Protein AF-A0A7S2NBY2-F1 (afdb_monomer_lite)

Secondary structure (DSSP, 8-state):
-PPPPHHHHHHHHHHHHHTT-TT--EEEEEE-TT--S--S--TT----S---------HHHHHHHHHHHHHHHHHTT-EEEEEE-SSS-GGGTEEESSTT---PPPHHHHH--SS-EEEE-GGGHHHHHHHHHHHHHT-SEEEEEE---TTS---GGGGSSGGGG---HHHHHHHHEEE-HHHHHHH--

Radius of gyration: 17.3 Å; chains: 1; bounding box: 53×43×44 Å

Sequence (189 aa):
MPSCPTWLREYAAFHRDHRHDPNALMIVYTCTNRMQPGGFGIPGALRAKGRHSSICFGLGDRFQHIGFMLRFAAQHGRVLLIDWQAPEPLEQYLEPSTDEFDWRPQKMERLSNRTAVQRWMAHNWQLGFRRYSHEWASQRWLRITGNVLASAKLNSSALGDSDSFAAPFSCLWRALFKPSRALVGQLAA

Organism: NCBI:txid156173

Foldseek 3Di:
DDDWDVLLVVLLQLLQVCVPPPQAAAEEEADDPPQAPDDDDDPDDPDDPDRPRLDPDDPVQVLVVLLVVSLVCSVLSHHAAYHHPPPHGPLLWWAFLDPSRHNHDDPVLVVPPPDDADEDDQPQPLVCCVVCVVVSSPDSYHYYTHGNDCVPPVPLVSVPPRVSSDTDSVSSDSNGTDTHPNNVVVVVD

Structure (mmCIF, N/CA/C/O backbone):
data_AF-A0A7S2NBY2-F1
#
_entry.id   AF-A0A7S2NBY2-F1
#
loop_
_atom_site.group_PDB
_atom_site.id
_atom_site.type_symbol
_atom_site.label_atom_id
_atom_site.label_alt_id
_atom_site.label_comp_id
_atom_site.label_asym_id
_atom_site.label_entity_id
_atom_site.label_seq_id
_atom_site.pdbx_PDB_ins_code
_atom_site.Cartn_x
_atom_site.Cartn_y
_atom_site.Cartn_z
_atom_site.occupancy
_atom_site.B_iso_or_equiv
_atom_site.auth_seq_id
_atom_site.auth_comp_id
_atom_site.auth_asym_id
_atom_site.auth_atom_id
_atom_site.pdbx_PDB_model_num
ATOM 1 N N . MET A 1 1 ? -24.704 1.762 -8.230 1.00 46.12 1 MET A N 1
ATOM 2 C CA . MET A 1 1 ? -23.305 2.210 -8.022 1.00 46.12 1 MET A CA 1
ATOM 3 C C . MET A 1 1 ? -22.442 1.523 -9.067 1.00 46.12 1 MET A C 1
ATOM 5 O O . MET A 1 1 ? -22.704 0.350 -9.305 1.00 46.12 1 MET A O 1
ATOM 9 N N . PRO A 1 2 ? -21.479 2.206 -9.709 1.00 62.94 2 PRO A N 1
ATOM 10 C CA . PRO A 1 2 ? -20.591 1.551 -10.665 1.00 62.94 2 PRO A CA 1
ATOM 11 C C . PRO A 1 2 ? -19.829 0.412 -9.976 1.00 62.94 2 PRO A C 1
ATOM 13 O O . PRO A 1 2 ? -19.371 0.563 -8.841 1.00 62.94 2 PRO A O 1
ATOM 16 N N . SER A 1 3 ? -19.743 -0.736 -10.645 1.00 83.19 3 SER A N 1
ATOM 17 C CA . SER A 1 3 ? -18.945 -1.875 -10.198 1.00 83.19 3 SER A CA 1
ATOM 18 C C . SER A 1 3 ? -17.464 -1.502 -10.183 1.00 83.19 3 SER A C 1
ATOM 20 O O . SER A 1 3 ? -16.994 -0.793 -11.073 1.00 83.19 3 SER A O 1
ATOM 22 N N . CYS A 1 4 ? -16.719 -1.977 -9.185 1.00 88.31 4 CYS A N 1
ATOM 23 C CA . CYS A 1 4 ? -15.276 -1.766 -9.161 1.00 88.31 4 CYS A CA 1
ATOM 24 C C . CYS A 1 4 ? -14.597 -2.485 -10.337 1.00 88.31 4 CYS A C 1
ATOM 26 O O . CYS A 1 4 ? -15.055 -3.563 -10.724 1.00 88.31 4 CYS A O 1
ATOM 28 N N . PRO A 1 5 ? -13.535 -1.895 -10.914 1.00 91.31 5 PRO A N 1
ATOM 29 C CA . PRO A 1 5 ? -12.851 -2.467 -12.068 1.00 91.31 5 PRO A CA 1
ATOM 30 C C . PRO A 1 5 ? -12.211 -3.819 -11.731 1.00 91.31 5 PRO A C 1
ATOM 32 O O . PRO A 1 5 ? -11.804 -4.056 -10.591 1.00 91.31 5 PRO A O 1
ATOM 35 N N . THR A 1 6 ? -12.111 -4.700 -12.728 1.00 92.12 6 THR A N 1
ATOM 36 C CA . THR A 1 6 ? -11.617 -6.078 -12.553 1.00 92.12 6 THR A CA 1
ATOM 37 C C . THR A 1 6 ? -10.165 -6.125 -12.095 1.00 92.12 6 THR A C 1
ATOM 39 O O . THR A 1 6 ? -9.847 -6.936 -11.225 1.00 92.12 6 THR A O 1
ATOM 42 N N . TRP A 1 7 ? -9.331 -5.183 -12.554 1.00 93.25 7 TRP A N 1
ATOM 43 C CA .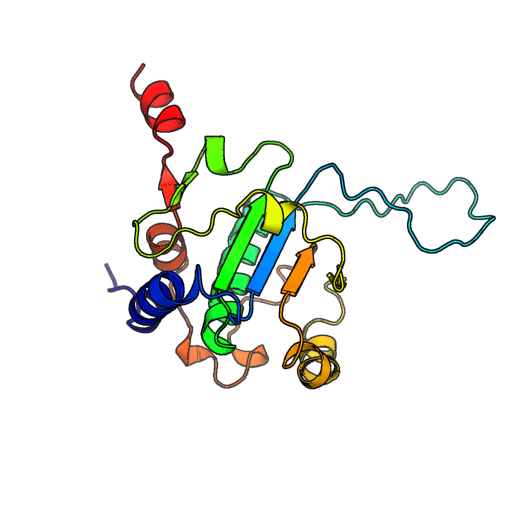 TRP A 1 7 ? -7.919 -5.100 -12.171 1.00 93.25 7 TRP A CA 1
ATOM 44 C C . TRP A 1 7 ? -7.720 -5.030 -10.652 1.00 93.25 7 TRP A C 1
ATOM 46 O O . TRP A 1 7 ? -6.727 -5.536 -10.144 1.00 93.25 7 TRP A O 1
ATOM 56 N N . LEU A 1 8 ? -8.657 -4.438 -9.895 1.00 92.62 8 LEU A N 1
ATOM 57 C CA . LEU A 1 8 ? -8.546 -4.382 -8.432 1.00 92.62 8 LEU A CA 1
ATOM 58 C C . LEU A 1 8 ? -8.672 -5.763 -7.797 1.00 92.62 8 LEU A C 1
ATOM 60 O O . LEU A 1 8 ? -7.979 -6.059 -6.828 1.00 92.62 8 LEU A O 1
ATOM 64 N N . ARG A 1 9 ? -9.555 -6.601 -8.345 1.00 92.62 9 ARG A N 1
ATOM 65 C CA . ARG A 1 9 ? -9.737 -7.983 -7.896 1.00 92.62 9 ARG A CA 1
ATOM 66 C C . ARG A 1 9 ? -8.547 -8.842 -8.306 1.00 92.62 9 ARG A C 1
ATOM 68 O O . ARG A 1 9 ? -8.047 -9.611 -7.498 1.00 92.62 9 ARG A O 1
ATOM 75 N N . GLU A 1 10 ? -8.080 -8.672 -9.539 1.00 94.62 10 GLU A N 1
ATOM 76 C CA . GLU A 1 10 ? -6.881 -9.345 -10.049 1.00 94.62 10 GLU A CA 1
ATOM 77 C C . GLU A 1 10 ? -5.651 -8.980 -9.213 1.00 94.62 10 GLU A C 1
ATOM 79 O O . GLU A 1 10 ? -4.885 -9.855 -8.821 1.00 94.62 10 GLU A O 1
ATOM 84 N N . TYR A 1 11 ? -5.505 -7.703 -8.856 1.00 95.75 11 TYR A N 1
ATOM 85 C CA . TYR A 1 11 ? -4.416 -7.251 -8.006 1.00 95.75 11 TYR A CA 1
ATOM 86 C C . TYR A 1 11 ? -4.542 -7.752 -6.564 1.00 95.75 11 TYR A C 1
ATOM 88 O O . TYR A 1 11 ? -3.528 -8.084 -5.963 1.00 95.75 11 TYR A O 1
ATOM 96 N N . ALA A 1 12 ? -5.750 -7.842 -5.998 1.00 95.69 12 ALA A N 1
ATOM 97 C CA . ALA A 1 12 ? -5.941 -8.455 -4.682 1.00 95.69 12 ALA A CA 1
ATOM 98 C C . ALA A 1 12 ? -5.509 -9.933 -4.688 1.00 95.69 12 ALA A C 1
ATOM 100 O O . ALA A 1 12 ? -4.761 -10.355 -3.812 1.00 95.69 12 ALA A O 1
ATOM 101 N N . ALA A 1 13 ? -5.881 -10.699 -5.719 1.00 95.88 13 ALA A N 1
ATOM 102 C CA . ALA A 1 13 ? -5.410 -12.075 -5.883 1.00 95.88 13 ALA A CA 1
ATOM 103 C C . ALA A 1 13 ? -3.879 -12.143 -6.040 1.00 95.88 13 ALA A C 1
ATOM 105 O O . ALA A 1 13 ? -3.221 -12.894 -5.325 1.00 95.88 13 ALA A O 1
ATOM 106 N N . PHE A 1 14 ? -3.303 -11.299 -6.904 1.00 96.88 14 PHE A N 1
ATOM 107 C CA . PHE A 1 14 ? -1.852 -11.175 -7.058 1.00 96.88 14 PHE A CA 1
ATOM 108 C C . PHE A 1 14 ? -1.163 -10.867 -5.722 1.00 96.88 14 PHE A C 1
ATOM 110 O O . PHE A 1 14 ? -0.154 -11.490 -5.392 1.00 96.88 14 PHE A O 1
ATOM 117 N N . HIS A 1 15 ? -1.709 -9.923 -4.951 1.00 97.25 15 HIS A N 1
ATOM 118 C CA . HIS A 1 15 ? -1.173 -9.512 -3.659 1.00 97.25 15 HIS A CA 1
ATOM 119 C C . HIS A 1 15 ? -1.157 -10.688 -2.688 1.00 97.25 15 HIS A C 1
ATOM 121 O O . HIS A 1 15 ? -0.080 -11.023 -2.205 1.00 97.25 15 HIS A O 1
ATOM 127 N N . ARG A 1 16 ? -2.289 -11.374 -2.492 1.00 96.44 16 ARG A N 1
ATOM 128 C CA . ARG A 1 16 ? -2.389 -12.593 -1.674 1.00 96.44 16 ARG A CA 1
ATOM 129 C C . ARG A 1 16 ? -1.319 -13.621 -2.039 1.00 96.44 16 ARG A C 1
ATOM 131 O O . ARG A 1 16 ? -0.628 -14.126 -1.155 1.00 96.44 16 ARG A O 1
ATOM 138 N N . ASP A 1 17 ? -1.176 -13.905 -3.330 1.00 97.19 17 ASP A N 1
ATOM 139 C CA . ASP A 1 17 ? -0.326 -14.991 -3.817 1.00 97.19 17 ASP A CA 1
ATOM 140 C C . ASP A 1 17 ? 1.177 -14.659 -3.684 1.00 97.19 17 ASP A C 1
ATOM 142 O O . ASP A 1 17 ? 1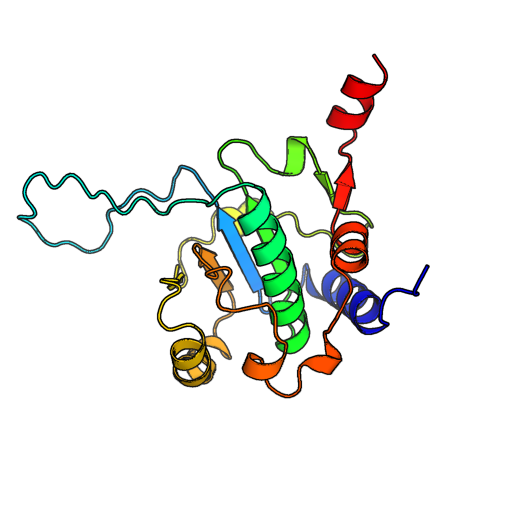.993 -15.556 -3.484 1.00 97.19 17 ASP A O 1
ATOM 146 N N . HIS A 1 18 ? 1.552 -13.372 -3.715 1.00 96.81 18 HIS A N 1
ATOM 147 C CA . HIS A 1 18 ? 2.954 -12.921 -3.673 1.00 96.81 18 HIS A CA 1
ATOM 148 C C . HIS A 1 18 ? 3.367 -12.272 -2.345 1.00 96.81 18 HIS A C 1
ATOM 150 O O . HIS A 1 18 ? 4.554 -12.049 -2.105 1.00 96.81 18 HIS A O 1
ATOM 156 N N . ARG A 1 19 ? 2.422 -11.975 -1.445 1.00 94.31 19 ARG A N 1
ATOM 157 C CA . ARG A 1 19 ? 2.664 -11.266 -0.176 1.00 94.31 19 ARG A CA 1
ATOM 158 C C . ARG A 1 19 ? 3.747 -11.916 0.681 1.00 94.31 19 ARG A C 1
ATOM 160 O O . ARG A 1 19 ? 4.462 -11.213 1.400 1.00 94.31 19 ARG A O 1
ATOM 167 N N . HIS A 1 20 ? 3.846 -13.238 0.627 1.00 92.69 20 HIS A N 1
ATOM 168 C CA . HIS A 1 20 ? 4.793 -14.033 1.406 1.00 92.69 20 HIS A CA 1
ATOM 169 C C . HIS A 1 20 ? 5.911 -14.647 0.557 1.00 92.69 20 HIS A C 1
ATOM 171 O O . HIS A 1 20 ? 6.747 -15.372 1.096 1.00 92.69 20 HIS A O 1
ATOM 177 N N . ASP A 1 21 ? 5.961 -14.343 -0.741 1.00 93.31 21 ASP A N 1
ATOM 178 C CA . ASP A 1 21 ? 7.020 -14.827 -1.618 1.00 93.31 21 ASP A CA 1
ATOM 179 C C . ASP A 1 21 ? 8.349 -14.112 -1.282 1.00 93.31 21 ASP A C 1
ATOM 181 O O . ASP A 1 21 ? 8.439 -12.877 -1.341 1.00 93.31 21 ASP A O 1
ATOM 185 N N . PRO A 1 22 ? 9.419 -14.852 -0.929 1.00 89.62 22 PRO A N 1
ATOM 186 C CA . PRO A 1 22 ? 10.731 -14.272 -0.661 1.00 89.62 22 PRO A CA 1
ATOM 187 C C . PRO A 1 22 ? 11.377 -13.602 -1.882 1.00 89.62 22 PRO A C 1
ATOM 189 O O . PRO A 1 22 ? 12.372 -12.904 -1.702 1.00 89.62 22 PRO A O 1
ATOM 192 N N . ASN A 1 23 ? 10.849 -13.775 -3.090 1.00 91.25 23 ASN A N 1
ATOM 193 C CA . ASN A 1 23 ? 11.351 -13.156 -4.314 1.00 91.25 23 ASN A CA 1
ATOM 194 C C . ASN A 1 23 ? 10.449 -12.038 -4.844 1.00 91.25 23 ASN A C 1
ATOM 196 O O . ASN A 1 23 ? 10.844 -11.337 -5.776 1.00 91.25 23 ASN A O 1
ATOM 200 N N . ALA A 1 24 ? 9.278 -11.825 -4.239 1.00 93.06 24 ALA A N 1
ATOM 201 C CA . ALA A 1 24 ? 8.364 -10.791 -4.691 1.00 93.06 24 ALA A CA 1
ATOM 202 C C . ALA A 1 24 ? 8.985 -9.393 -4.581 1.00 93.06 24 ALA A C 1
ATOM 204 O O . ALA A 1 24 ? 9.682 -9.040 -3.617 1.00 93.06 24 ALA A O 1
ATOM 205 N N . LEU A 1 25 ? 8.695 -8.586 -5.599 1.00 92.19 25 LEU A N 1
ATOM 206 C CA . LEU A 1 25 ? 9.012 -7.171 -5.622 1.00 92.19 25 LEU A CA 1
ATOM 207 C C . LEU A 1 25 ? 8.019 -6.429 -4.726 1.00 92.19 25 LEU A C 1
ATOM 209 O O . LEU A 1 25 ? 6.810 -6.589 -4.842 1.00 92.19 25 LEU A O 1
ATOM 213 N N . MET A 1 26 ? 8.536 -5.589 -3.844 1.00 92.00 26 MET A N 1
ATOM 214 C CA . MET A 1 26 ? 7.792 -4.915 -2.790 1.00 92.00 26 MET A CA 1
ATOM 215 C C . MET A 1 26 ? 7.866 -3.407 -2.992 1.00 92.00 26 MET A C 1
ATOM 217 O O . MET A 1 26 ? 8.919 -2.852 -3.328 1.00 92.00 26 MET A O 1
ATOM 221 N N . ILE A 1 27 ? 6.757 -2.730 -2.722 1.00 90.81 27 ILE A N 1
ATOM 222 C CA . ILE A 1 27 ? 6.716 -1.285 -2.549 1.00 90.81 27 ILE A CA 1
ATOM 223 C C . ILE A 1 27 ? 6.127 -0.951 -1.184 1.00 90.81 27 ILE A C 1
ATOM 225 O O . ILE A 1 27 ? 5.042 -1.395 -0.828 1.00 90.81 27 ILE A O 1
ATOM 229 N N . VAL A 1 28 ? 6.864 -0.161 -0.411 1.00 90.69 28 VAL A N 1
ATOM 230 C CA . VAL A 1 28 ? 6.502 0.250 0.943 1.00 90.69 28 VAL A CA 1
ATOM 231 C C . VAL A 1 28 ? 6.250 1.748 0.937 1.00 90.69 28 VAL A C 1
ATOM 233 O O . VAL A 1 28 ? 7.195 2.540 0.894 1.00 90.69 28 VAL A O 1
ATOM 236 N N . TYR A 1 29 ? 4.983 2.141 1.008 1.00 90.00 29 TYR A N 1
ATOM 237 C CA . TYR A 1 29 ? 4.620 3.524 1.290 1.00 90.00 29 TYR A CA 1
ATOM 238 C C . TYR A 1 29 ? 4.824 3.785 2.782 1.00 90.00 29 TYR A C 1
ATOM 240 O O . TYR A 1 29 ? 4.149 3.173 3.606 1.00 90.00 29 TYR A O 1
ATOM 248 N N . THR A 1 30 ? 5.769 4.657 3.138 1.00 86.31 30 THR A N 1
ATOM 249 C CA . THR A 1 30 ? 6.142 4.903 4.536 1.00 86.31 30 THR A CA 1
ATOM 250 C C . THR A 1 30 ? 5.901 6.344 4.972 1.00 86.31 30 THR A C 1
ATOM 252 O O . THR A 1 30 ? 6.277 7.322 4.312 1.00 86.31 30 THR A O 1
ATOM 255 N N . CYS A 1 31 ? 5.304 6.456 6.151 1.00 84.12 31 CYS A N 1
ATOM 256 C CA . CYS A 1 31 ? 5.146 7.672 6.915 1.00 84.12 31 CYS A CA 1
ATOM 257 C C . CYS A 1 31 ? 5.446 7.369 8.390 1.00 84.12 31 CYS A C 1
ATOM 259 O O . CYS A 1 31 ? 4.604 6.832 9.108 1.00 84.12 31 CYS A O 1
ATOM 261 N N . THR A 1 32 ? 6.643 7.719 8.868 1.00 78.38 32 THR A N 1
ATOM 262 C CA . THR A 1 32 ? 7.048 7.465 10.260 1.00 78.38 32 THR A CA 1
ATOM 263 C C . THR A 1 32 ? 7.691 8.695 10.900 1.00 78.38 32 THR A C 1
ATOM 265 O O . THR A 1 32 ? 8.443 9.429 10.259 1.00 78.38 32 THR A O 1
ATOM 268 N N . ASN A 1 33 ? 7.467 8.879 12.208 1.00 62.12 33 ASN A N 1
ATOM 269 C CA . ASN A 1 33 ? 8.100 9.941 13.010 1.00 62.12 33 ASN A CA 1
ATOM 270 C C . ASN A 1 33 ? 9.631 9.779 13.118 1.00 62.12 33 ASN A C 1
ATOM 272 O O . ASN A 1 33 ? 10.330 10.705 13.524 1.00 62.12 33 ASN A O 1
ATOM 276 N N . ARG A 1 34 ? 10.168 8.604 12.756 1.00 52.66 34 ARG A N 1
ATOM 277 C CA . ARG A 1 34 ? 11.606 8.294 12.787 1.00 52.66 34 ARG A CA 1
ATOM 278 C C . ARG A 1 34 ? 12.372 8.746 11.555 1.00 52.66 34 ARG A C 1
ATOM 280 O O . ARG A 1 34 ? 13.596 8.633 11.559 1.00 52.66 34 ARG A O 1
ATOM 287 N N . MET A 1 35 ? 11.715 9.271 10.523 1.00 49.91 35 MET A N 1
ATOM 288 C CA . MET A 1 35 ? 12.440 9.859 9.400 1.00 49.91 35 MET A CA 1
ATOM 289 C C . MET A 1 35 ? 12.994 11.238 9.803 1.00 49.91 35 MET A C 1
ATOM 291 O O . MET A 1 35 ? 12.509 12.284 9.364 1.00 49.91 35 MET A O 1
ATOM 295 N N . GLN A 1 36 ? 13.997 11.231 10.687 1.00 41.62 36 GLN A N 1
ATOM 296 C CA . GLN A 1 36 ? 14.797 12.399 11.025 1.00 41.62 36 GLN A CA 1
ATOM 297 C C . GLN A 1 36 ? 15.541 12.896 9.774 1.00 41.62 36 GLN A C 1
ATOM 299 O O . GLN A 1 36 ? 15.984 12.096 8.945 1.00 41.62 36 GLN A O 1
ATOM 304 N N . PRO A 1 37 ? 15.703 14.216 9.609 1.00 41.88 37 PRO A N 1
ATOM 305 C CA . PRO A 1 37 ? 16.603 14.755 8.607 1.00 41.88 37 PRO A CA 1
ATOM 306 C C . PRO A 1 37 ? 18.047 14.562 9.085 1.00 41.88 37 PRO A C 1
ATOM 308 O O . PRO A 1 37 ? 18.501 15.285 9.964 1.00 41.88 37 PRO A O 1
ATOM 311 N N . GLY A 1 38 ? 18.776 13.604 8.516 1.00 42.34 38 GLY A N 1
ATOM 312 C CA . GLY A 1 38 ? 20.223 13.520 8.726 1.00 42.34 38 GLY A CA 1
ATOM 313 C C . GLY A 1 38 ? 20.802 12.151 8.404 1.00 42.34 38 GLY A C 1
ATOM 314 O O . GLY A 1 38 ? 20.669 11.227 9.195 1.00 42.34 38 GLY A O 1
ATOM 315 N N . GLY A 1 39 ? 21.455 12.026 7.247 1.00 36.47 39 GLY A N 1
ATOM 316 C CA . GLY A 1 39 ? 22.117 10.781 6.856 1.00 36.47 39 GLY A CA 1
ATOM 317 C C . GLY A 1 39 ? 22.961 10.833 5.583 1.00 36.47 39 GLY A C 1
ATOM 318 O O . GLY A 1 39 ? 23.195 9.785 5.007 1.00 36.47 39 GLY A O 1
ATOM 319 N N . PHE A 1 40 ? 23.405 12.012 5.139 1.00 39.31 40 PHE A N 1
ATOM 320 C CA . PHE A 1 40 ? 24.628 12.175 4.343 1.00 39.31 40 PHE A CA 1
ATOM 321 C C . PHE A 1 40 ? 25.306 13.456 4.838 1.00 39.31 40 PHE A C 1
ATOM 323 O O . PHE A 1 40 ? 24.676 14.512 4.898 1.00 39.31 40 PHE A O 1
ATOM 330 N N . GLY A 1 41 ? 26.540 13.321 5.324 1.00 34.25 41 GLY A N 1
ATOM 331 C CA . GLY A 1 41 ? 27.261 14.364 6.043 1.00 34.25 41 GLY A CA 1
ATOM 332 C C . GLY A 1 41 ? 27.611 15.560 5.164 1.00 34.25 41 GLY A C 1
ATOM 333 O O . GLY A 1 41 ? 28.369 15.430 4.211 1.00 34.25 41 GLY A O 1
ATOM 334 N N . ILE A 1 42 ? 27.118 16.735 5.550 1.00 37.69 42 ILE A N 1
ATOM 335 C CA . ILE A 1 42 ? 27.778 18.009 5.263 1.00 37.69 42 ILE A CA 1
ATOM 336 C C . ILE A 1 42 ? 27.930 18.729 6.610 1.00 37.69 42 ILE A C 1
ATOM 338 O O . ILE A 1 42 ? 26.926 19.159 7.186 1.00 37.69 42 ILE A O 1
ATOM 342 N N . PRO A 1 43 ? 29.149 18.832 7.165 1.00 31.41 43 PRO A N 1
ATOM 343 C CA . PRO A 1 43 ? 29.406 19.673 8.326 1.00 31.41 43 PRO A CA 1
ATOM 344 C C . PRO A 1 43 ? 29.279 21.142 7.904 1.00 31.41 43 PRO A C 1
ATOM 346 O O . PRO A 1 43 ? 29.948 21.564 6.966 1.00 31.41 43 PRO A O 1
ATOM 349 N N . GLY A 1 44 ? 28.438 21.924 8.590 1.00 35.81 44 GLY A N 1
ATOM 350 C CA . GLY A 1 44 ? 28.437 23.390 8.450 1.00 35.81 44 GLY A CA 1
ATOM 351 C C . GLY A 1 44 ? 27.143 24.069 7.988 1.00 35.81 44 GLY A C 1
ATOM 352 O O . GLY A 1 44 ? 27.192 25.236 7.613 1.00 35.81 44 GLY A O 1
ATOM 353 N N . ALA A 1 45 ? 25.976 23.421 8.038 1.00 38.91 45 ALA A N 1
ATOM 354 C CA . ALA A 1 45 ? 24.712 24.124 7.795 1.00 38.91 45 ALA A CA 1
ATOM 355 C C . ALA A 1 45 ? 24.168 24.762 9.088 1.00 38.91 45 ALA A C 1
ATOM 357 O O . ALA A 1 45 ? 23.540 24.118 9.931 1.00 38.91 45 ALA A O 1
ATOM 358 N N . LEU A 1 46 ? 24.448 26.057 9.219 1.00 36.59 46 LEU A N 1
ATOM 359 C CA . LEU A 1 46 ? 23.869 27.005 10.166 1.00 36.59 46 LEU A CA 1
ATOM 360 C C . LEU A 1 46 ? 22.339 26.900 10.265 1.00 36.59 46 LEU A C 1
ATOM 362 O O . LEU A 1 46 ? 21.642 26.602 9.298 1.00 36.59 46 LEU A O 1
ATOM 366 N N . ARG A 1 47 ? 21.839 27.223 11.463 1.00 40.09 47 ARG A N 1
ATOM 367 C CA . ARG A 1 47 ? 20.442 27.487 11.840 1.00 40.09 47 ARG A CA 1
ATOM 368 C C . ARG A 1 47 ? 19.614 28.133 10.711 1.00 40.09 47 ARG A C 1
ATOM 370 O O . ARG A 1 47 ? 19.463 29.349 10.668 1.00 40.09 47 ARG A O 1
ATOM 377 N N . ALA A 1 48 ? 18.988 27.315 9.873 1.00 37.91 48 ALA A N 1
ATOM 378 C CA . ALA A 1 48 ? 17.882 27.726 9.022 1.00 37.91 48 ALA A CA 1
ATOM 379 C C . ALA A 1 48 ? 16.563 27.230 9.631 1.00 37.91 48 ALA A C 1
ATOM 381 O O . ALA A 1 48 ? 16.357 26.033 9.855 1.00 37.91 48 ALA A O 1
ATOM 382 N N . LYS A 1 49 ? 15.640 28.170 9.868 1.00 39.16 49 LYS A N 1
ATOM 383 C CA . LYS A 1 49 ? 14.201 27.927 9.719 1.00 39.16 49 LYS A CA 1
ATOM 384 C C . LYS A 1 49 ? 14.011 27.244 8.359 1.00 39.16 49 LYS A C 1
ATOM 386 O O . LYS A 1 49 ? 14.149 27.892 7.332 1.00 39.16 49 LYS A O 1
ATOM 391 N N . GLY A 1 50 ? 13.802 25.933 8.359 1.00 37.38 50 GLY A N 1
ATOM 392 C CA . GLY A 1 50 ? 13.817 25.142 7.126 1.00 37.38 50 GLY A CA 1
ATOM 393 C C . GLY A 1 50 ? 14.343 23.733 7.354 1.00 37.38 50 GLY A C 1
ATOM 394 O O . GLY A 1 50 ? 15.189 23.245 6.613 1.00 37.38 50 GLY A O 1
ATOM 395 N N . ARG A 1 51 ? 13.873 23.065 8.414 1.00 39.09 51 ARG A N 1
ATOM 396 C CA . ARG A 1 51 ? 14.079 21.623 8.545 1.00 39.09 51 ARG A CA 1
ATOM 397 C C . ARG A 1 51 ? 13.149 20.964 7.537 1.00 39.09 51 ARG A C 1
ATOM 399 O O . ARG A 1 51 ? 11.946 20.917 7.771 1.00 39.09 51 ARG A O 1
ATOM 406 N N . HIS A 1 52 ? 13.696 20.436 6.448 1.00 44.31 52 HIS A N 1
ATOM 407 C CA . HIS A 1 52 ? 13.007 19.429 5.647 1.00 44.31 52 HIS A CA 1
ATOM 408 C C . HIS A 1 52 ? 12.912 18.141 6.475 1.00 44.31 52 HIS A C 1
ATOM 410 O O . HIS A 1 52 ? 13.625 17.162 6.232 1.00 44.31 52 HIS A O 1
ATOM 416 N N . SER A 1 53 ? 12.049 18.157 7.496 1.00 48.47 53 SER A N 1
ATOM 417 C CA . SER A 1 53 ? 11.454 16.937 8.011 1.00 48.47 53 SER A CA 1
ATOM 418 C C . SER A 1 53 ? 10.870 16.195 6.813 1.00 48.47 53 SER A C 1
ATOM 420 O O . SER A 1 53 ? 10.371 16.791 5.858 1.00 48.47 53 SER A O 1
ATOM 422 N N . SER A 1 54 ? 10.990 14.879 6.803 1.00 52.91 54 SER A N 1
ATOM 423 C CA . SER A 1 54 ? 10.206 14.044 5.896 1.00 52.91 54 SER A CA 1
ATOM 424 C C . SER A 1 54 ? 8.757 14.197 6.343 1.00 52.91 54 SER A C 1
ATOM 426 O O . SER A 1 54 ? 8.301 13.491 7.237 1.00 52.91 54 SER A O 1
ATOM 428 N N . ILE A 1 55 ? 8.087 15.235 5.839 1.00 63.19 55 ILE A N 1
ATOM 429 C CA . ILE A 1 55 ? 6.739 15.585 6.263 1.00 63.19 55 ILE A CA 1
ATOM 430 C C . ILE A 1 55 ? 5.834 14.508 5.695 1.00 63.19 55 ILE A C 1
ATOM 432 O O . ILE A 1 55 ? 5.578 14.441 4.495 1.00 63.19 55 ILE A O 1
ATOM 436 N N . CYS A 1 56 ? 5.349 13.649 6.575 1.00 70.25 56 CYS A N 1
ATOM 437 C CA . CYS A 1 56 ? 4.096 12.990 6.314 1.00 70.25 56 CYS A CA 1
ATOM 438 C C . CYS A 1 56 ? 3.013 14.065 6.142 1.00 70.25 56 CYS A C 1
ATOM 440 O O . CYS A 1 56 ? 2.776 14.839 7.067 1.00 70.25 56 CYS A O 1
ATOM 442 N N . PHE A 1 57 ? 2.366 14.118 4.979 1.00 72.50 57 PHE A N 1
ATOM 443 C CA . PHE A 1 57 ? 1.402 15.167 4.609 1.00 72.50 57 PHE A CA 1
ATOM 444 C C . PHE A 1 57 ? 0.105 15.140 5.431 1.00 72.50 57 PHE A C 1
ATOM 446 O O . PHE A 1 57 ? 0.008 14.408 6.416 1.00 72.50 57 PHE A O 1
ATOM 453 N N . GLY A 1 58 ? -0.897 15.937 5.057 1.00 78.94 58 GLY A N 1
ATOM 454 C CA . GLY A 1 58 ? -2.226 15.828 5.651 1.00 78.94 58 GLY A CA 1
ATOM 455 C C . GLY A 1 58 ? -2.844 14.445 5.416 1.00 78.94 58 GLY A C 1
ATOM 456 O O . GLY A 1 58 ? -2.414 13.686 4.548 1.00 78.94 58 GLY A O 1
ATOM 457 N N . LEU A 1 59 ? -3.876 14.110 6.191 1.00 84.31 59 LEU A N 1
ATOM 458 C CA . LEU A 1 59 ? -4.577 12.824 6.098 1.00 84.31 59 LEU A CA 1
ATOM 459 C C . LEU A 1 59 ? -5.074 12.537 4.665 1.00 84.31 59 LEU A C 1
ATOM 461 O O . LEU A 1 59 ? -4.848 11.448 4.138 1.00 84.31 59 LEU A O 1
ATOM 465 N N . GLY A 1 60 ? -5.693 13.532 4.018 1.00 83.44 60 GLY A N 1
ATOM 466 C CA . GLY A 1 60 ? -6.219 13.412 2.655 1.00 83.44 60 GLY A CA 1
ATOM 467 C C . GLY A 1 60 ? -5.139 13.122 1.609 1.00 83.44 60 GLY A C 1
ATOM 468 O O . GLY A 1 60 ? -5.303 12.206 0.805 1.00 83.44 60 GLY A O 1
ATOM 469 N N . ASP A 1 61 ? -4.010 13.833 1.668 1.00 80.62 61 ASP A N 1
ATOM 470 C CA . ASP A 1 61 ? -2.889 13.649 0.736 1.00 80.62 61 ASP A CA 1
ATOM 471 C C . ASP A 1 61 ? -2.332 12.228 0.803 1.00 80.62 61 ASP A C 1
ATOM 473 O O . ASP A 1 61 ? -2.031 11.607 -0.214 1.00 80.62 61 ASP A O 1
ATOM 477 N N . ARG A 1 62 ? -2.222 11.677 2.013 1.00 85.00 62 ARG A N 1
ATOM 478 C CA . ARG A 1 62 ? -1.691 10.327 2.208 1.00 85.00 62 ARG A CA 1
ATOM 479 C C . ARG A 1 62 ? -2.624 9.262 1.656 1.00 85.00 62 ARG A C 1
ATOM 481 O O . ARG A 1 62 ? -2.148 8.310 1.052 1.00 85.00 62 ARG A O 1
ATOM 488 N N . PHE A 1 63 ? -3.938 9.421 1.805 1.00 88.00 63 PHE A N 1
ATOM 489 C CA . PHE A 1 63 ? -4.888 8.483 1.207 1.00 88.00 63 PHE A CA 1
ATOM 490 C C . PHE A 1 63 ? -4.898 8.548 -0.318 1.00 88.00 63 PHE A C 1
ATOM 492 O O . PHE A 1 63 ? -4.957 7.507 -0.974 1.00 88.00 63 PHE A O 1
ATOM 499 N N . GLN A 1 64 ? -4.779 9.744 -0.895 1.00 83.25 64 GLN A N 1
ATOM 500 C CA . GLN A 1 64 ? -4.592 9.882 -2.340 1.00 83.25 64 GLN A CA 1
ATOM 501 C C . GLN A 1 64 ? -3.291 9.209 -2.792 1.00 83.25 64 GLN A C 1
ATOM 503 O O . GLN A 1 64 ? -3.289 8.472 -3.779 1.00 83.25 64 GLN A O 1
ATOM 508 N N . HIS A 1 65 ? -2.208 9.394 -2.034 1.00 83.50 65 HIS A N 1
ATOM 509 C CA . HIS A 1 65 ? -0.921 8.772 -2.318 1.00 83.50 65 HIS A CA 1
ATOM 510 C C . HIS A 1 65 ? -1.001 7.241 -2.207 1.00 83.50 65 HIS A C 1
ATOM 512 O O . HIS A 1 65 ? -0.527 6.552 -3.099 1.00 83.50 65 HIS A O 1
ATOM 518 N N . ILE A 1 66 ? -1.673 6.681 -1.199 1.00 89.56 66 ILE A N 1
ATOM 519 C CA . ILE A 1 66 ? -1.919 5.233 -1.113 1.00 89.56 66 ILE A CA 1
ATOM 520 C C . ILE A 1 66 ? -2.657 4.729 -2.360 1.00 89.56 66 ILE A C 1
ATOM 522 O O . ILE A 1 66 ? -2.254 3.726 -2.947 1.00 89.56 66 ILE A O 1
ATOM 526 N N . GLY A 1 67 ? -3.697 5.441 -2.806 1.00 88.75 67 GLY A N 1
ATOM 527 C CA . GLY A 1 67 ? -4.416 5.098 -4.035 1.00 88.75 67 GLY A CA 1
ATOM 528 C C . GLY A 1 67 ? -3.517 5.117 -5.276 1.00 88.75 67 GLY A C 1
ATOM 529 O O . GLY A 1 67 ? -3.615 4.234 -6.126 1.00 88.75 67 GLY A O 1
ATOM 530 N N . PHE A 1 68 ? -2.601 6.083 -5.363 1.00 84.44 68 PHE A N 1
ATOM 531 C CA . PHE A 1 68 ? -1.585 6.132 -6.414 1.00 84.44 68 PHE A CA 1
ATOM 532 C C . PHE A 1 68 ? -0.591 4.963 -6.320 1.00 84.44 68 PHE A C 1
ATOM 534 O O . PHE A 1 68 ? -0.334 4.298 -7.321 1.00 84.44 68 PHE A O 1
ATOM 541 N N . MET A 1 69 ? -0.080 4.669 -5.122 1.00 87.69 69 MET A N 1
ATOM 542 C CA . MET A 1 69 ? 0.850 3.563 -4.871 1.00 87.69 69 MET A CA 1
ATOM 543 C C . MET A 1 69 ? 0.234 2.210 -5.211 1.00 87.69 69 MET A C 1
ATOM 545 O O . MET A 1 69 ? 0.930 1.354 -5.736 1.00 87.69 69 MET A O 1
ATOM 549 N N . LEU A 1 70 ? -1.066 2.030 -4.974 1.00 92.06 70 LEU A N 1
ATOM 550 C CA . LEU A 1 70 ? -1.803 0.839 -5.386 1.00 92.06 70 LEU A CA 1
ATOM 551 C C . LEU A 1 70 ? -1.794 0.666 -6.907 1.00 92.06 70 LEU A C 1
ATOM 553 O O . LEU A 1 70 ? -1.445 -0.403 -7.398 1.00 92.06 70 LEU A O 1
ATOM 557 N N . ARG A 1 71 ? -2.109 1.721 -7.663 1.00 87.44 71 ARG A N 1
ATOM 558 C CA . ARG A 1 71 ? -2.066 1.663 -9.134 1.00 87.44 71 ARG A CA 1
ATOM 559 C C . ARG A 1 71 ? -0.656 1.380 -9.643 1.00 87.44 71 ARG A C 1
ATOM 561 O O . ARG A 1 71 ? -0.480 0.527 -10.502 1.00 87.44 71 ARG A O 1
ATOM 568 N N . PHE A 1 72 ? 0.342 2.053 -9.073 1.00 84.75 72 PHE A N 1
ATOM 569 C CA . PHE A 1 72 ? 1.748 1.815 -9.393 1.00 84.75 72 PHE A CA 1
ATOM 570 C C . PHE A 1 72 ? 2.152 0.361 -9.113 1.00 84.75 72 PHE A C 1
ATOM 572 O O . PHE A 1 72 ? 2.791 -0.282 -9.941 1.00 84.75 72 PHE A O 1
ATOM 579 N N . ALA A 1 73 ? 1.774 -0.167 -7.950 1.00 90.94 73 ALA A N 1
ATOM 580 C CA . ALA A 1 73 ? 2.093 -1.528 -7.551 1.00 90.94 73 ALA A CA 1
ATOM 581 C C . ALA A 1 73 ? 1.458 -2.548 -8.505 1.00 90.94 73 ALA A C 1
ATOM 583 O O . ALA A 1 73 ? 2.144 -3.458 -8.962 1.00 90.94 73 ALA A O 1
ATOM 584 N N . ALA A 1 74 ? 0.194 -2.335 -8.882 1.00 91.62 74 ALA A N 1
ATOM 585 C CA . ALA A 1 74 ? -0.511 -3.176 -9.842 1.00 91.62 74 ALA A CA 1
ATOM 586 C C . ALA A 1 74 ? 0.145 -3.155 -11.225 1.00 91.62 74 ALA A C 1
ATOM 588 O O . ALA A 1 74 ? 0.436 -4.206 -11.788 1.00 91.62 74 ALA A O 1
ATOM 589 N N . GLN A 1 75 ? 0.458 -1.967 -11.737 1.00 86.50 75 GLN A N 1
ATOM 590 C CA . GLN A 1 75 ? 1.084 -1.814 -13.045 1.00 86.50 75 GLN A CA 1
ATOM 591 C C . GLN A 1 75 ? 2.475 -2.460 -13.131 1.00 86.50 75 GLN A C 1
ATOM 593 O O . GLN A 1 75 ? 2.865 -2.952 -14.186 1.00 86.50 75 GLN A O 1
ATOM 598 N N . HIS A 1 76 ? 3.234 -2.446 -12.035 1.00 87.31 76 HIS A N 1
ATOM 599 C CA . HIS A 1 76 ? 4.608 -2.948 -12.005 1.00 87.31 76 HIS A CA 1
ATOM 600 C C . HIS A 1 76 ? 4.756 -4.335 -11.373 1.00 87.31 76 HIS A C 1
ATOM 602 O O . HIS A 1 76 ? 5.889 -4.751 -11.129 1.00 87.31 76 HIS A O 1
ATOM 608 N N . GLY A 1 77 ? 3.654 -5.035 -11.083 1.00 92.50 77 GLY A N 1
ATOM 609 C CA . GLY A 1 77 ? 3.697 -6.362 -10.464 1.00 92.50 77 GLY A CA 1
ATOM 610 C C . GLY A 1 77 ? 4.434 -6.357 -9.122 1.00 92.50 77 GLY A C 1
ATOM 611 O O . GLY A 1 77 ? 5.317 -7.180 -8.886 1.00 92.50 77 GLY A O 1
ATOM 612 N N . ARG A 1 78 ? 4.126 -5.386 -8.257 1.00 94.00 78 ARG A N 1
ATOM 613 C CA . ARG A 1 78 ? 4.721 -5.252 -6.920 1.00 94.00 78 ARG A CA 1
ATOM 614 C C . ARG A 1 78 ? 3.676 -5.433 -5.840 1.00 94.00 78 ARG A C 1
ATOM 616 O O . ARG A 1 78 ? 2.544 -5.001 -5.996 1.00 94.00 78 ARG A O 1
ATOM 623 N N . VAL A 1 79 ? 4.077 -5.994 -4.710 1.00 96.25 79 VAL A N 1
ATOM 624 C CA . VAL A 1 79 ? 3.257 -6.083 -3.502 1.00 96.25 79 VAL A CA 1
ATOM 625 C C . VAL A 1 79 ? 3.310 -4.744 -2.768 1.00 96.25 79 VAL A C 1
ATOM 627 O O . VAL A 1 79 ? 4.377 -4.286 -2.351 1.00 96.25 79 VAL A O 1
ATOM 630 N N . LEU A 1 80 ? 2.149 -4.111 -2.604 1.00 95.94 80 LEU A N 1
ATOM 631 C CA . LEU A 1 80 ? 2.001 -2.883 -1.823 1.00 95.94 80 LEU A CA 1
ATOM 632 C C . LEU A 1 80 ? 1.946 -3.175 -0.320 1.00 95.94 80 LEU A C 1
ATOM 634 O O . LEU A 1 80 ? 1.097 -3.940 0.141 1.00 95.94 80 LEU A O 1
ATOM 638 N N . LEU A 1 81 ? 2.778 -2.462 0.437 1.00 96.00 81 LEU A N 1
ATOM 639 C CA . LEU A 1 81 ? 2.759 -2.382 1.893 1.00 96.00 81 LEU A CA 1
ATOM 640 C C . LEU A 1 81 ? 2.614 -0.925 2.348 1.00 96.00 81 LEU A C 1
ATOM 642 O O . LEU A 1 81 ? 3.180 -0.011 1.741 1.00 96.00 81 LEU A O 1
ATOM 646 N N . ILE A 1 82 ? 1.879 -0.708 3.439 1.00 94.69 82 ILE A N 1
ATOM 647 C CA . ILE A 1 82 ? 1.604 0.624 3.994 1.00 94.69 82 ILE A CA 1
ATOM 648 C C . ILE A 1 82 ? 2.163 0.697 5.416 1.00 94.69 82 ILE A C 1
ATOM 650 O O . ILE A 1 82 ? 1.617 0.119 6.349 1.00 94.69 82 ILE A O 1
ATOM 654 N N . ASP A 1 83 ? 3.264 1.426 5.582 1.00 91.88 83 ASP A N 1
ATOM 655 C CA . ASP A 1 83 ? 3.919 1.681 6.864 1.00 91.88 83 ASP A CA 1
ATOM 656 C C . ASP A 1 83 ? 3.621 3.104 7.347 1.00 91.88 83 ASP A C 1
ATOM 658 O O . ASP A 1 83 ? 4.434 4.020 7.219 1.00 91.88 83 ASP A O 1
ATOM 662 N N . TRP A 1 84 ? 2.423 3.305 7.883 1.00 91.25 84 TRP A N 1
ATOM 663 C CA . TRP A 1 84 ? 1.976 4.591 8.407 1.00 91.25 84 TRP A CA 1
ATOM 664 C C . TRP A 1 84 ? 1.940 4.532 9.931 1.00 91.25 84 TRP A C 1
ATOM 666 O O . TRP A 1 84 ? 1.055 3.912 10.503 1.00 91.25 84 TRP A O 1
ATOM 676 N N . GLN A 1 85 ? 2.887 5.211 10.577 1.00 86.94 85 GLN A N 1
ATOM 677 C CA . GLN A 1 85 ? 3.092 5.223 12.034 1.00 86.94 85 GLN A CA 1
ATOM 678 C C . GLN A 1 85 ? 2.968 6.619 12.662 1.00 86.94 85 GLN A C 1
ATOM 680 O O . GLN A 1 85 ? 3.134 6.769 13.867 1.00 86.94 85 GLN A O 1
ATOM 685 N N . ALA A 1 86 ? 2.770 7.664 11.858 1.00 83.12 86 ALA A N 1
ATOM 686 C CA . ALA A 1 86 ? 2.698 9.046 12.322 1.00 83.12 86 ALA A CA 1
ATOM 687 C C . ALA A 1 86 ? 1.473 9.735 11.721 1.00 83.12 86 ALA A C 1
ATOM 689 O O . ALA A 1 86 ? 1.237 9.518 10.542 1.00 83.12 86 ALA A O 1
ATOM 690 N N . PRO A 1 87 ? 0.726 10.608 12.421 1.00 80.81 87 PRO A N 1
ATOM 691 C CA . PRO A 1 87 ? 0.877 10.916 13.844 1.00 80.81 87 PRO A CA 1
ATOM 692 C C . PRO A 1 87 ? 0.540 9.720 14.746 1.00 80.81 87 PRO A C 1
ATOM 694 O O . PRO A 1 87 ? 1.155 9.592 15.792 1.00 80.81 87 PRO A O 1
ATOM 697 N N . GLU A 1 88 ? -0.322 8.819 14.277 1.00 87.06 88 GLU A N 1
ATOM 698 C CA . GLU A 1 88 ? -0.669 7.545 14.909 1.00 87.06 88 GLU A CA 1
ATOM 699 C C . GLU A 1 88 ? -0.613 6.415 13.859 1.00 87.06 88 GLU A C 1
ATOM 701 O O . GLU A 1 88 ? -0.708 6.705 12.654 1.00 87.06 88 GLU A O 1
ATOM 706 N N . PRO A 1 89 ? -0.455 5.145 14.278 1.00 90.50 89 PRO A N 1
ATOM 707 C CA . PRO A 1 89 ? -0.535 3.985 13.397 1.00 90.50 89 PRO A CA 1
ATOM 708 C C . PRO A 1 89 ? -1.878 3.886 12.670 1.00 90.50 89 PRO A C 1
ATOM 710 O O . PRO A 1 89 ? -2.940 3.956 13.290 1.00 90.50 89 PRO A O 1
ATOM 713 N N . LEU A 1 90 ? -1.839 3.670 11.353 1.00 93.06 90 LEU A N 1
ATOM 714 C CA . LEU A 1 90 ? -3.048 3.521 10.533 1.00 93.06 90 LEU A CA 1
ATOM 715 C C . LEU A 1 90 ? -3.931 2.365 11.018 1.00 93.06 90 LEU A C 1
ATOM 717 O O . LEU A 1 90 ? -5.157 2.462 10.984 1.00 93.06 90 LEU A O 1
ATOM 721 N N . GLU A 1 91 ? -3.295 1.307 11.520 1.00 93.75 91 GLU A N 1
ATOM 722 C CA . GLU A 1 91 ? -3.930 0.099 12.037 1.00 93.75 91 GLU A CA 1
ATOM 723 C C . GLU A 1 91 ? -4.837 0.352 13.256 1.00 93.75 91 GLU A C 1
ATOM 725 O O . GLU A 1 91 ? -5.687 -0.481 13.566 1.00 93.75 91 GLU A O 1
ATOM 730 N N . GLN A 1 92 ? -4.713 1.501 13.935 1.00 92.50 92 GLN A N 1
ATOM 731 C CA . GLN A 1 92 ? -5.654 1.889 14.991 1.00 92.50 92 GLN A CA 1
ATOM 732 C C . GLN A 1 92 ? -7.048 2.203 14.440 1.00 92.50 92 GLN A C 1
ATOM 734 O O . GLN A 1 92 ? -8.044 1.981 15.126 1.00 92.50 92 GLN A O 1
ATOM 739 N N . TYR A 1 93 ? -7.135 2.688 13.200 1.00 93.94 93 TYR A N 1
ATOM 740 C CA . TYR A 1 93 ? -8.376 3.188 12.607 1.00 93.94 93 TYR A CA 1
ATOM 741 C C . TYR A 1 93 ? -8.893 2.300 11.481 1.00 93.94 93 TYR A C 1
ATOM 743 O O . TYR A 1 93 ? -10.105 2.200 11.291 1.00 93.94 93 TYR A O 1
ATOM 751 N N . LEU A 1 94 ? -7.987 1.665 10.733 1.00 96.00 94 LEU A N 1
ATOM 752 C CA . LEU A 1 94 ? -8.311 0.883 9.545 1.00 96.00 94 LEU A CA 1
ATOM 753 C C . LEU A 1 94 ? -7.643 -0.491 9.578 1.00 96.00 94 LEU A C 1
ATOM 755 O O . LEU A 1 94 ? -6.494 -0.643 9.978 1.00 96.00 94 LEU A O 1
ATOM 759 N N . GLU A 1 95 ? -8.355 -1.484 9.067 1.00 96.19 95 GLU A N 1
ATOM 760 C CA . GLU A 1 95 ? -7.865 -2.839 8.828 1.00 96.19 95 GLU A CA 1
ATOM 761 C C . GLU A 1 95 ? -7.919 -3.163 7.328 1.00 96.19 95 GLU A C 1
ATOM 763 O O . GLU A 1 95 ? -8.694 -2.536 6.596 1.00 96.19 95 GLU A O 1
ATOM 768 N N . PRO A 1 96 ? -7.152 -4.162 6.856 1.00 96.38 96 PRO A N 1
ATOM 769 C CA . PRO A 1 96 ? -7.383 -4.782 5.556 1.00 96.38 96 PRO A CA 1
ATOM 770 C C . PRO A 1 96 ? -8.858 -5.130 5.340 1.00 96.38 96 PRO A C 1
ATOM 772 O O . PRO A 1 96 ? -9.497 -5.764 6.189 1.00 96.38 96 PRO A O 1
ATOM 775 N N . SER A 1 97 ? -9.411 -4.697 4.204 1.00 92.44 97 SER A N 1
ATOM 776 C CA . SER A 1 97 ? -10.820 -4.938 3.864 1.00 92.44 97 SER A CA 1
ATOM 777 C C . SER A 1 97 ? -11.141 -6.436 3.760 1.00 92.44 97 SER A C 1
ATOM 779 O O . SER A 1 97 ? -12.197 -6.881 4.211 1.00 92.44 97 SER A O 1
ATOM 781 N N . THR A 1 98 ? -10.197 -7.206 3.220 1.00 88.25 98 THR A N 1
ATOM 782 C CA . THR A 1 98 ? -10.284 -8.635 2.925 1.00 88.25 98 THR A CA 1
ATOM 783 C C . THR A 1 98 ? -8.977 -9.314 3.314 1.00 88.25 98 THR A C 1
ATOM 785 O O . THR A 1 98 ? -7.929 -8.668 3.373 1.00 88.25 98 THR A O 1
ATOM 788 N N . ASP A 1 99 ? -9.033 -10.626 3.533 1.00 83.94 99 ASP A N 1
ATOM 789 C CA . ASP A 1 99 ? -7.833 -11.433 3.782 1.00 83.94 99 ASP A CA 1
ATOM 790 C C . ASP A 1 99 ? -6.976 -11.601 2.512 1.00 83.94 99 ASP A C 1
ATOM 792 O O . ASP A 1 99 ? -5.813 -11.986 2.590 1.00 83.94 99 ASP A O 1
ATOM 796 N N . GLU A 1 100 ? -7.523 -11.265 1.338 1.00 86.81 100 GLU A N 1
ATOM 797 C CA . GLU A 1 100 ? -6.799 -11.284 0.064 1.00 86.81 100 GLU A CA 1
ATOM 798 C C . GLU A 1 100 ? -5.836 -10.101 -0.088 1.00 86.81 100 GLU A C 1
ATOM 800 O O . GLU A 1 100 ? -4.901 -10.169 -0.875 1.00 86.81 100 GLU A O 1
ATOM 805 N N . PHE A 1 101 ? -6.031 -9.013 0.662 1.00 92.62 101 PHE A N 1
ATOM 806 C CA . PHE A 1 101 ? -5.201 -7.819 0.533 1.00 92.62 101 PHE A CA 1
ATOM 807 C C . PHE A 1 101 ? -4.735 -7.309 1.899 1.00 92.62 101 PHE A C 1
ATOM 809 O O . PHE A 1 101 ? -5.136 -6.238 2.363 1.00 92.62 101 PHE A O 1
ATOM 816 N N . ASP A 1 102 ? -3.790 -8.029 2.507 1.00 95.75 102 ASP A N 1
ATOM 817 C CA . ASP A 1 102 ? -3.125 -7.585 3.735 1.00 95.75 102 ASP A CA 1
ATOM 818 C C . ASP A 1 102 ? -1.933 -6.648 3.468 1.00 95.75 102 ASP A C 1
ATOM 820 O O . ASP A 1 102 ? -0.769 -7.054 3.388 1.00 95.75 102 ASP A O 1
ATOM 824 N N . TRP A 1 103 ? -2.216 -5.350 3.379 1.00 95.94 103 TRP A N 1
ATOM 825 C CA . TRP A 1 103 ? -1.210 -4.299 3.185 1.00 95.94 103 TRP A CA 1
ATOM 826 C C . TRP A 1 103 ? -0.302 -4.046 4.401 1.00 95.94 103 TRP A C 1
ATOM 828 O O . TRP A 1 103 ? 0.613 -3.218 4.311 1.00 95.94 103 TRP A O 1
ATOM 838 N N . ARG A 1 104 ? -0.533 -4.693 5.551 1.00 95.25 104 ARG A N 1
ATOM 839 C CA . ARG A 1 104 ? 0.228 -4.408 6.774 1.00 95.25 104 ARG A CA 1
ATOM 840 C C . ARG A 1 104 ? 1.642 -4.981 6.663 1.00 95.25 104 ARG A C 1
ATOM 842 O O . ARG A 1 104 ? 1.805 -6.169 6.372 1.00 95.25 104 ARG A O 1
ATOM 849 N N . PRO A 1 105 ? 2.688 -4.187 6.933 1.00 92.56 105 PRO A N 1
ATOM 850 C CA . PRO A 1 105 ? 4.052 -4.689 6.924 1.00 92.56 105 PRO A CA 1
ATOM 851 C C . PRO A 1 105 ? 4.349 -5.519 8.184 1.00 92.56 105 PRO A C 1
ATOM 853 O O . PRO A 1 105 ? 4.028 -5.140 9.312 1.00 92.56 105 PRO A O 1
ATOM 856 N N . GLN A 1 106 ? 5.041 -6.639 8.007 1.00 90.69 106 GLN A N 1
ATOM 857 C CA . GLN A 1 106 ? 5.632 -7.433 9.077 1.00 90.69 106 GLN A CA 1
ATOM 858 C C . GLN A 1 106 ? 6.838 -6.709 9.685 1.00 90.69 106 GLN A C 1
ATOM 860 O O . GLN A 1 106 ? 7.417 -5.784 9.110 1.00 90.69 106 GLN A O 1
ATOM 865 N N . LYS A 1 107 ? 7.271 -7.161 10.868 1.00 85.50 107 LYS A N 1
ATOM 866 C CA . LYS A 1 107 ? 8.388 -6.552 11.607 1.00 85.50 107 LYS A CA 1
ATOM 867 C C . LYS A 1 107 ? 9.654 -6.413 10.752 1.00 85.50 107 LYS A C 1
ATOM 869 O O . LYS A 1 107 ? 10.257 -5.345 10.742 1.00 85.50 107 LYS A O 1
ATOM 874 N N . MET A 1 108 ? 10.026 -7.451 10.003 1.00 79.19 108 MET A N 1
ATOM 875 C CA . MET A 1 108 ? 11.212 -7.417 9.136 1.00 79.19 108 MET A CA 1
ATOM 876 C C . MET A 1 108 ? 11.071 -6.427 7.975 1.00 79.19 108 MET A C 1
ATOM 878 O O . MET A 1 108 ? 12.044 -5.791 7.588 1.00 79.19 108 MET A O 1
ATOM 882 N N . GLU A 1 109 ? 9.859 -6.227 7.466 1.00 85.56 109 GLU A N 1
ATOM 883 C CA . GLU A 1 109 ? 9.569 -5.330 6.341 1.00 85.56 109 GLU A CA 1
ATOM 884 C C . GLU A 1 109 ? 9.575 -3.864 6.783 1.00 85.56 109 GLU A C 1
ATOM 886 O O . GLU A 1 109 ? 10.056 -2.988 6.062 1.00 85.56 109 GLU A O 1
ATOM 891 N N . ARG A 1 110 ? 9.140 -3.599 8.024 1.00 81.75 110 ARG A N 1
ATOM 892 C CA . ARG A 1 110 ? 9.319 -2.298 8.685 1.00 81.75 110 ARG A CA 1
ATOM 893 C C . ARG A 1 110 ? 10.802 -1.996 8.938 1.00 81.75 110 ARG A C 1
ATOM 895 O O . ARG A 1 110 ? 11.233 -0.856 8.757 1.00 81.75 110 ARG A O 1
ATOM 902 N N . LEU A 1 111 ? 11.589 -3.011 9.305 1.00 73.00 111 LEU A N 1
ATOM 903 C CA . LEU A 1 111 ? 13.027 -2.902 9.592 1.00 73.00 111 LEU A CA 1
ATOM 904 C C . LEU A 1 111 ? 13.930 -2.945 8.355 1.00 73.00 111 LEU A C 1
ATOM 906 O O . LEU A 1 111 ? 15.115 -2.631 8.484 1.00 73.00 111 LEU A O 1
ATOM 910 N N . SER A 1 112 ? 13.399 -3.309 7.184 1.00 65.19 112 SER A N 1
ATOM 911 C CA . SER A 1 112 ? 14.089 -3.249 5.894 1.00 65.19 112 SER A CA 1
ATOM 912 C C . SER A 1 112 ? 14.422 -1.790 5.562 1.00 65.19 112 SER A C 1
ATOM 914 O O . SER A 1 112 ? 13.705 -1.078 4.865 1.00 65.19 112 SER A O 1
ATOM 916 N N . ASN A 1 113 ? 15.500 -1.310 6.176 1.00 54.12 113 ASN A N 1
ATOM 917 C CA . ASN A 1 113 ? 15.996 0.060 6.117 1.00 54.12 113 ASN A CA 1
ATOM 918 C C . ASN A 1 113 ? 17.232 0.158 5.204 1.00 54.12 113 ASN A C 1
ATOM 920 O O . ASN A 1 113 ? 17.907 1.182 5.182 1.00 54.12 113 ASN A O 1
ATOM 924 N N . ARG A 1 114 ? 17.586 -0.941 4.518 1.00 49.97 114 ARG A N 1
ATOM 925 C CA . ARG A 1 114 ? 18.895 -1.130 3.868 1.00 49.97 114 ARG A CA 1
ATOM 926 C C . ARG A 1 114 ? 18.897 -0.944 2.352 1.00 49.97 114 ARG A C 1
ATOM 928 O O . ARG A 1 114 ? 19.963 -0.982 1.753 1.00 49.97 114 ARG A O 1
ATOM 935 N N . THR A 1 115 ? 17.752 -0.701 1.728 1.00 46.16 115 THR A N 1
ATOM 936 C CA . THR A 1 115 ? 17.648 -0.567 0.269 1.00 46.16 115 THR A CA 1
ATOM 937 C C . THR A 1 115 ? 16.866 0.695 -0.066 1.00 46.16 115 THR A C 1
ATOM 939 O O . THR A 1 115 ? 15.678 0.781 0.228 1.00 46.16 115 THR A O 1
ATOM 942 N N . ALA A 1 116 ? 17.588 1.688 -0.598 1.00 50.16 116 ALA A N 1
ATOM 943 C CA . ALA A 1 116 ? 17.100 2.911 -1.234 1.00 50.16 116 ALA A CA 1
ATOM 944 C C . ALA A 1 116 ? 15.793 3.489 -0.648 1.00 50.16 116 ALA A C 1
ATOM 946 O O . ALA A 1 116 ? 14.722 3.382 -1.243 1.00 50.16 116 ALA A O 1
ATOM 947 N N . VAL A 1 117 ? 15.881 4.174 0.499 1.00 50.97 117 VAL A N 1
ATOM 948 C CA . VAL A 1 117 ? 14.846 5.151 0.868 1.00 50.97 117 VAL A CA 1
ATOM 949 C C . VAL A 1 117 ? 14.937 6.290 -0.143 1.00 50.97 117 VAL A C 1
ATOM 951 O O . VAL A 1 117 ? 15.733 7.215 0.026 1.00 50.97 117 VAL A O 1
ATOM 954 N N . GLN A 1 118 ? 14.162 6.222 -1.222 1.00 54.84 118 GLN A N 1
ATOM 955 C CA . GLN A 1 118 ? 14.065 7.345 -2.143 1.00 54.84 118 GLN A CA 1
ATOM 956 C C . GLN A 1 118 ? 13.041 8.330 -1.584 1.00 54.84 118 GLN A C 1
ATOM 958 O O . GLN A 1 118 ? 11.850 8.046 -1.441 1.00 54.84 118 GLN A O 1
ATOM 963 N N . ARG A 1 119 ? 13.545 9.503 -1.193 1.00 52.28 119 ARG A N 1
ATOM 964 C CA . ARG A 1 119 ? 12.730 10.637 -0.770 1.00 52.28 119 ARG A CA 1
ATOM 965 C C . ARG A 1 119 ? 12.241 11.337 -2.030 1.00 52.28 119 ARG A C 1
ATOM 967 O O . ARG A 1 119 ? 13.026 11.964 -2.737 1.00 52.28 119 ARG A O 1
ATOM 974 N N . TRP A 1 120 ? 10.949 11.237 -2.303 1.00 53.75 120 TRP A N 1
ATOM 975 C CA . TRP A 1 120 ? 10.367 11.880 -3.469 1.00 53.75 120 TRP A CA 1
ATOM 976 C C . TRP A 1 120 ? 10.142 13.357 -3.174 1.00 53.75 120 TRP A C 1
ATOM 978 O O . TRP A 1 120 ? 9.355 13.727 -2.299 1.00 53.75 120 TRP A O 1
ATOM 988 N N . MET A 1 121 ? 10.840 14.212 -3.919 1.00 44.56 121 MET A N 1
ATOM 989 C CA . MET A 1 121 ? 10.437 15.603 -4.076 1.00 44.56 121 MET A CA 1
ATOM 990 C C . MET A 1 121 ? 9.494 15.669 -5.276 1.00 44.56 121 MET A C 1
ATOM 992 O O . MET A 1 121 ? 9.891 15.374 -6.401 1.00 44.56 121 MET A O 1
ATOM 996 N N . ALA A 1 122 ? 8.243 16.053 -5.025 1.00 47.56 122 ALA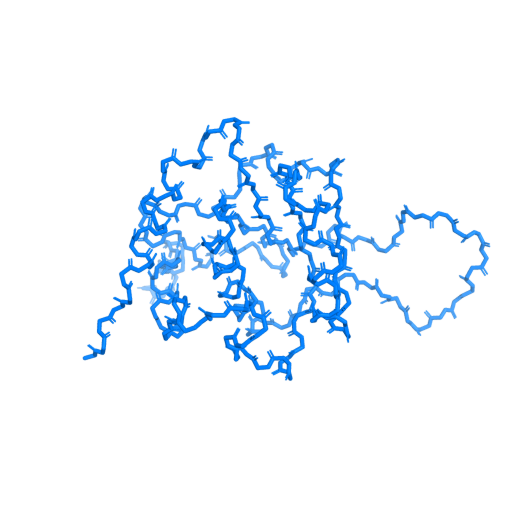 A N 1
ATOM 997 C CA . ALA A 1 122 ? 7.142 16.074 -5.992 1.00 47.56 122 ALA A CA 1
ATOM 998 C C . ALA A 1 122 ? 7.403 16.845 -7.297 1.00 47.56 122 ALA A C 1
ATOM 1000 O O . ALA A 1 122 ? 6.643 16.700 -8.250 1.00 47.56 122 ALA A O 1
ATOM 1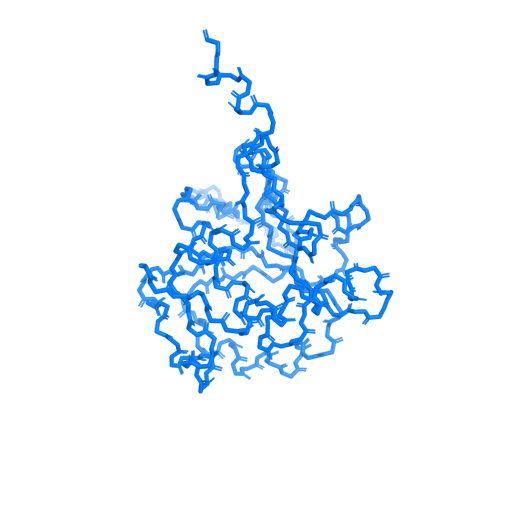001 N N . HIS A 1 123 ? 8.451 17.666 -7.362 1.00 43.84 123 HIS A N 1
ATOM 1002 C CA . HIS A 1 123 ? 8.667 18.575 -8.482 1.00 43.84 123 HIS A CA 1
ATOM 1003 C C . HIS A 1 123 ? 9.025 17.886 -9.807 1.00 43.84 123 HIS A C 1
ATOM 1005 O O . HIS A 1 123 ? 8.800 18.485 -10.848 1.00 43.84 123 HIS A O 1
ATOM 1011 N N . ASN A 1 124 ? 9.499 16.633 -9.800 1.00 47.25 124 ASN A N 1
ATOM 1012 C CA . ASN A 1 124 ? 9.964 15.952 -11.017 1.00 47.25 124 ASN A CA 1
ATOM 1013 C C . ASN A 1 124 ? 9.373 14.550 -11.210 1.00 47.25 124 ASN A C 1
ATOM 1015 O O . ASN A 1 124 ? 10.025 13.697 -11.798 1.00 47.25 124 ASN A O 1
ATOM 1019 N N . TRP A 1 125 ? 8.161 14.271 -10.729 1.00 52.06 125 TRP A N 1
ATOM 1020 C CA . TRP A 1 125 ? 7.603 12.911 -10.772 1.00 52.06 125 TRP A CA 1
ATOM 1021 C C . TRP A 1 125 ? 7.555 12.302 -12.194 1.00 52.06 125 TRP A C 1
ATOM 1023 O O . TRP A 1 125 ? 7.949 11.152 -12.363 1.00 52.06 125 TRP A O 1
ATOM 1033 N N . GLN A 1 126 ? 7.193 13.080 -13.226 1.00 49.81 126 GLN A N 1
ATOM 1034 C CA . GLN A 1 126 ? 7.186 12.631 -14.633 1.00 49.81 126 GLN A CA 1
ATOM 1035 C C . GLN A 1 126 ? 8.595 12.354 -15.179 1.00 49.81 126 GLN A C 1
ATOM 1037 O O . GLN A 1 126 ? 8.808 11.394 -15.919 1.00 49.81 126 GLN A O 1
ATOM 1042 N N . LEU A 1 127 ? 9.572 13.181 -14.800 1.00 46.31 127 LEU A N 1
ATOM 1043 C CA . LEU A 1 127 ? 10.962 13.053 -15.248 1.00 46.31 127 LEU A CA 1
ATOM 1044 C C . LEU A 1 127 ? 11.711 11.954 -14.485 1.00 46.31 127 LEU A C 1
ATOM 1046 O O . LEU A 1 127 ? 12.537 11.250 -15.062 1.00 46.31 127 LEU A O 1
ATOM 1050 N N . GLY A 1 128 ? 11.401 11.777 -13.201 1.00 50.66 128 GLY A N 1
ATOM 1051 C CA . GLY A 1 128 ? 11.972 10.742 -12.351 1.00 50.66 128 GLY A CA 1
ATOM 1052 C C . GLY A 1 128 ? 11.534 9.354 -12.797 1.00 50.66 128 GLY A C 1
ATOM 1053 O O . GLY A 1 128 ? 12.365 8.466 -12.928 1.00 50.66 128 GLY A O 1
ATOM 1054 N N . PHE A 1 129 ? 10.257 9.168 -13.124 1.00 56.56 129 PHE A N 1
ATOM 1055 C CA . PHE A 1 129 ? 9.746 7.844 -13.461 1.00 56.56 129 PHE A CA 1
ATOM 1056 C C . PHE A 1 129 ? 10.414 7.227 -14.690 1.00 56.56 129 PHE A C 1
ATOM 1058 O O . PHE A 1 129 ? 10.897 6.099 -14.633 1.00 56.56 129 PHE A O 1
ATOM 1065 N N . ARG A 1 130 ? 10.515 7.985 -15.791 1.00 54.75 130 ARG A N 1
ATOM 1066 C CA . ARG A 1 130 ? 11.221 7.511 -16.990 1.00 54.75 130 ARG A CA 1
ATOM 1067 C C . ARG A 1 130 ? 12.698 7.262 -16.705 1.00 54.75 130 ARG A C 1
ATOM 1069 O O . ARG A 1 130 ? 13.216 6.224 -17.103 1.00 54.75 130 ARG A O 1
ATOM 1076 N N . ARG A 1 131 ? 13.357 8.179 -15.989 1.00 54.19 131 ARG A N 1
ATOM 1077 C CA . ARG A 1 131 ? 14.803 8.119 -15.739 1.00 54.19 131 ARG A CA 1
ATOM 1078 C C . ARG A 1 131 ? 15.213 6.988 -14.795 1.00 54.19 131 ARG A C 1
ATOM 1080 O O . ARG A 1 131 ? 16.277 6.417 -14.987 1.00 54.19 131 ARG A O 1
ATOM 1087 N N . TYR A 1 132 ? 14.380 6.657 -13.814 1.00 58.25 132 TYR A N 1
ATOM 1088 C CA . TYR A 1 132 ? 14.707 5.671 -12.784 1.00 58.25 132 TYR A CA 1
ATOM 1089 C C . TYR A 1 132 ? 14.006 4.315 -12.975 1.00 58.25 132 TYR A C 1
ATOM 1091 O O . TYR A 1 132 ? 14.315 3.369 -12.254 1.00 58.25 132 TYR A O 1
ATOM 1099 N N . SER A 1 133 ? 13.119 4.179 -13.970 1.00 63.16 133 SER A N 1
ATOM 1100 C CA . SER A 1 133 ? 12.419 2.921 -14.287 1.00 63.16 133 SER A CA 1
ATOM 1101 C C . SER A 1 133 ? 13.357 1.711 -14.425 1.00 63.16 133 SER 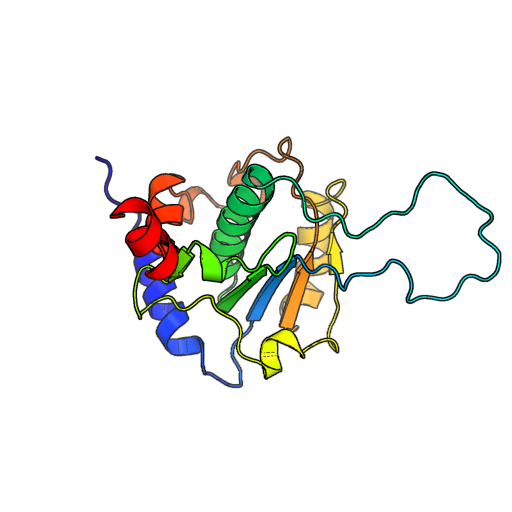A C 1
ATOM 1103 O O . SER A 1 133 ? 13.061 0.647 -13.882 1.00 63.16 133 SER A O 1
ATOM 1105 N N . HIS A 1 134 ? 14.514 1.883 -15.074 1.00 63.06 134 HIS A N 1
ATOM 1106 C CA . HIS A 1 134 ? 15.509 0.818 -15.244 1.00 63.06 134 HIS A CA 1
ATOM 1107 C C . HIS A 1 134 ? 16.192 0.407 -13.934 1.00 63.06 134 HIS A C 1
ATOM 1109 O O . HIS A 1 134 ? 16.382 -0.783 -13.696 1.00 63.06 134 HIS A O 1
ATOM 1115 N N . GLU A 1 135 ? 16.537 1.363 -13.070 1.00 65.81 135 GLU A N 1
ATOM 1116 C CA . GLU A 1 135 ? 17.148 1.067 -11.767 1.00 65.81 135 GLU A CA 1
ATOM 1117 C C . GLU A 1 135 ? 16.140 0.433 -10.805 1.00 65.81 135 GLU A C 1
ATOM 1119 O O . GLU A 1 135 ? 16.496 -0.406 -9.981 1.00 65.81 135 GLU A O 1
ATOM 1124 N N . TRP A 1 136 ? 14.867 0.813 -10.907 1.00 70.69 136 TRP A N 1
ATOM 1125 C CA . TRP A 1 136 ? 13.821 0.304 -10.029 1.00 70.69 136 TRP A CA 1
ATOM 1126 C C . TRP A 1 136 ? 13.364 -1.091 -10.402 1.00 70.69 136 TRP A C 1
ATOM 1128 O O . TRP A 1 136 ? 13.047 -1.862 -9.499 1.00 70.69 136 TRP A O 1
ATOM 1138 N N . ALA A 1 137 ? 13.341 -1.429 -11.693 1.00 70.88 137 ALA A N 1
ATOM 1139 C CA . ALA A 1 137 ? 12.883 -2.729 -12.176 1.00 70.88 137 ALA A CA 1
ATOM 1140 C C . ALA A 1 137 ? 13.557 -3.904 -11.443 1.00 70.88 137 ALA A C 1
ATOM 1142 O O . ALA A 1 137 ? 12.890 -4.889 -11.142 1.00 70.88 137 ALA A O 1
ATOM 1143 N N . SER A 1 138 ? 14.834 -3.767 -11.073 1.00 75.38 138 SER A N 1
ATOM 1144 C CA . SER A 1 138 ? 15.600 -4.796 -10.358 1.00 75.38 138 SER A CA 1
ATOM 1145 C C . SER A 1 138 ? 15.570 -4.671 -8.828 1.00 75.38 138 SER A C 1
ATOM 1147 O O . SER A 1 138 ? 15.962 -5.603 -8.124 1.00 75.38 138 SER A O 1
ATOM 1149 N N . GLN A 1 139 ? 15.107 -3.546 -8.273 1.00 81.50 139 GLN A N 1
ATOM 1150 C CA . GLN A 1 139 ? 15.062 -3.360 -6.825 1.00 81.50 139 GLN A CA 1
ATOM 1151 C C . GLN A 1 139 ? 13.909 -4.147 -6.215 1.00 81.50 139 GLN A C 1
ATOM 1153 O O . GLN A 1 139 ? 12.735 -3.838 -6.431 1.00 81.50 139 GLN A O 1
ATOM 1158 N N . ARG A 1 140 ? 14.256 -5.125 -5.372 1.00 85.19 140 ARG A N 1
ATOM 1159 C CA . ARG A 1 140 ? 13.273 -5.897 -4.607 1.00 85.19 140 ARG A CA 1
ATOM 1160 C C . ARG A 1 140 ? 12.437 -5.021 -3.682 1.00 85.19 140 ARG A C 1
ATOM 1162 O O . ARG A 1 140 ? 11.239 -5.228 -3.592 1.00 85.19 140 ARG A O 1
ATOM 1169 N N . TRP A 1 141 ? 13.043 -4.052 -3.003 1.00 83.62 141 TRP A N 1
ATOM 1170 C CA . TRP A 1 141 ? 12.353 -3.199 -2.035 1.00 83.62 141 TRP A CA 1
ATOM 1171 C C . TRP A 1 141 ? 12.402 -1.746 -2.486 1.00 83.62 141 TRP A C 1
ATOM 1173 O O . TRP A 1 141 ? 13.474 -1.145 -2.504 1.00 83.62 141 TRP A O 1
ATOM 1183 N N . LEU A 1 142 ? 11.238 -1.173 -2.788 1.00 83.94 142 LEU A N 1
ATOM 1184 C CA . LEU A 1 142 ? 11.081 0.257 -3.033 1.00 83.94 142 LEU A CA 1
ATOM 1185 C C . LEU A 1 142 ? 10.408 0.901 -1.829 1.00 83.94 142 LEU A C 1
ATOM 1187 O O . LEU A 1 142 ? 9.224 0.685 -1.593 1.00 83.94 142 LEU A O 1
ATOM 1191 N N . ARG A 1 143 ? 11.144 1.700 -1.055 1.00 81.88 143 ARG A N 1
ATOM 1192 C CA . ARG A 1 143 ? 10.563 2.445 0.065 1.00 81.88 143 ARG A CA 1
ATOM 1193 C C . ARG A 1 143 ? 10.332 3.892 -0.341 1.00 81.88 143 ARG A C 1
ATOM 1195 O O . ARG A 1 143 ? 11.280 4.631 -0.605 1.00 81.88 143 ARG A O 1
ATOM 1202 N N . ILE A 1 144 ? 9.065 4.287 -0.361 1.00 79.31 144 ILE A N 1
ATOM 1203 C CA . ILE A 1 144 ? 8.613 5.590 -0.833 1.00 79.31 144 ILE A CA 1
ATOM 1204 C C . ILE A 1 144 ? 8.093 6.406 0.340 1.00 79.31 144 ILE A C 1
ATOM 1206 O O . ILE A 1 144 ? 7.179 5.998 1.052 1.00 79.31 144 ILE A O 1
ATOM 1210 N N . THR A 1 145 ? 8.669 7.592 0.507 1.00 74.69 145 THR A N 1
ATOM 1211 C CA . THR A 1 145 ? 8.128 8.645 1.365 1.00 74.69 145 THR A CA 1
ATOM 1212 C C . THR A 1 145 ? 7.958 9.919 0.546 1.00 74.69 145 THR A C 1
ATOM 1214 O O . THR A 1 145 ? 8.763 10.191 -0.352 1.00 74.69 145 THR A O 1
ATOM 1217 N N . GLY A 1 146 ? 6.959 10.733 0.880 1.00 63.62 146 GLY A N 1
ATOM 1218 C CA . GLY A 1 146 ? 6.865 12.101 0.379 1.00 63.62 146 GLY A CA 1
ATOM 1219 C C . GLY A 1 146 ? 5.593 12.437 -0.394 1.00 63.62 146 GLY A C 1
ATOM 1220 O O . GLY A 1 146 ? 4.529 11.853 -0.188 1.00 63.62 146 GLY A O 1
ATOM 1221 N N . ASN A 1 147 ? 5.727 13.475 -1.216 1.00 57.44 147 ASN A N 1
ATOM 1222 C CA . ASN A 1 147 ? 4.649 14.242 -1.828 1.00 57.44 147 ASN A CA 1
ATOM 1223 C C . ASN A 1 147 ? 4.347 13.720 -3.241 1.00 57.44 147 ASN A C 1
ATOM 1225 O O . ASN A 1 147 ? 5.263 13.634 -4.058 1.00 57.44 147 ASN A O 1
ATOM 1229 N N . VAL A 1 148 ? 3.078 13.457 -3.548 1.00 53.59 148 VAL A N 1
ATOM 1230 C CA . VAL A 1 148 ? 2.566 13.600 -4.917 1.00 53.59 148 VAL A CA 1
ATOM 1231 C C . VAL A 1 148 ? 1.789 14.906 -4.882 1.00 53.59 148 VAL A C 1
ATOM 1233 O O . VAL A 1 148 ? 0.724 14.953 -4.273 1.00 53.59 148 VAL A O 1
ATOM 1236 N N . LEU A 1 149 ? 2.353 15.994 -5.424 1.00 48.22 149 LEU A N 1
ATOM 1237 C CA . LEU A 1 149 ? 1.654 17.280 -5.398 1.00 48.22 149 LEU A CA 1
ATOM 1238 C C . LEU A 1 149 ? 0.302 17.076 -6.077 1.00 48.22 149 LEU A C 1
ATOM 1240 O O . LEU A 1 149 ? 0.262 16.561 -7.190 1.00 48.22 149 LEU A O 1
ATOM 1244 N N . ALA A 1 150 ? -0.778 17.516 -5.432 1.00 39.94 150 ALA A N 1
ATOM 1245 C CA . ALA A 1 150 ? -2.155 17.430 -5.927 1.00 39.94 150 ALA A CA 1
ATOM 1246 C C . ALA A 1 150 ? -2.356 17.999 -7.355 1.00 39.94 150 ALA A C 1
ATOM 1248 O O . ALA A 1 150 ? -3.374 17.746 -7.998 1.00 39.94 150 ALA A O 1
ATOM 1249 N N . SER A 1 151 ? -1.386 18.764 -7.870 1.00 39.06 151 SER A N 1
ATOM 1250 C CA . SER A 1 151 ? -1.327 19.288 -9.239 1.00 39.06 151 SER A CA 1
ATOM 1251 C C . SER A 1 151 ? -0.829 18.283 -10.285 1.00 39.06 151 SER A C 1
ATOM 1253 O O . SER A 1 151 ? -1.206 18.400 -11.451 1.00 39.06 151 SER A O 1
ATOM 1255 N N . ALA A 1 152 ? -0.097 17.238 -9.888 1.00 45.81 152 ALA A N 1
ATOM 1256 C CA . ALA A 1 152 ? -0.088 15.971 -10.605 1.00 45.81 152 ALA A CA 1
ATOM 1257 C C . ALA A 1 152 ? -1.435 15.307 -10.331 1.00 45.81 152 ALA A C 1
ATOM 1259 O O . ALA A 1 152 ? -1.534 14.350 -9.564 1.00 45.81 152 ALA A O 1
ATOM 1260 N N . LYS A 1 153 ? -2.504 15.876 -10.906 1.00 43.91 153 LYS A N 1
ATOM 1261 C CA . LYS A 1 153 ? -3.801 15.211 -10.964 1.00 43.91 153 LYS A CA 1
ATOM 1262 C C . LYS A 1 153 ? -3.502 13.755 -11.293 1.00 43.91 153 LYS A C 1
ATOM 1264 O O . LYS A 1 153 ? -2.713 13.501 -12.203 1.00 43.91 153 LYS A O 1
ATOM 1269 N N . LEU A 1 154 ? -4.137 12.834 -10.576 1.00 48.12 154 LEU A N 1
ATOM 1270 C CA . LEU A 1 154 ? -4.197 11.390 -10.838 1.00 48.12 154 LEU A CA 1
ATOM 1271 C C . LEU A 1 154 ? -4.717 11.053 -12.257 1.00 48.12 154 LEU A C 1
ATOM 1273 O O . LEU A 1 154 ? -5.282 9.981 -12.462 1.00 48.12 154 LEU A O 1
ATOM 1277 N N . ASN A 1 155 ? -4.590 11.978 -13.212 1.00 40.97 155 ASN A N 1
ATOM 1278 C CA . ASN A 1 155 ? -4.544 11.762 -14.633 1.00 40.97 155 ASN A CA 1
ATOM 1279 C C . ASN A 1 155 ? -3.585 10.610 -14.848 1.00 40.97 155 ASN A C 1
ATOM 1281 O O . ASN A 1 155 ? -2.362 10.735 -14.729 1.00 40.97 155 ASN A O 1
ATOM 1285 N N . SER A 1 156 ? -4.226 9.486 -15.126 1.00 45.75 156 SER A N 1
ATOM 1286 C CA . SER A 1 156 ? -3.672 8.282 -15.682 1.00 45.75 156 SER A CA 1
ATOM 1287 C C . SER A 1 156 ? -2.423 8.621 -16.501 1.00 45.75 156 SER A C 1
ATOM 1289 O O . SER A 1 156 ? -1.358 8.066 -16.231 1.00 45.75 156 SER A O 1
ATOM 1291 N N . SER A 1 157 ? -2.514 9.547 -17.452 1.00 42.12 157 SER A N 1
ATOM 1292 C CA . SER A 1 157 ? -1.588 9.823 -18.565 1.00 42.12 157 SER A CA 1
ATOM 1293 C C . SER A 1 157 ? -0.074 9.658 -18.326 1.00 42.12 157 SER A C 1
ATOM 1295 O O . SER A 1 157 ? 0.642 9.280 -19.246 1.00 42.12 157 SER A O 1
ATOM 1297 N N . ALA A 1 158 ? 0.452 9.930 -17.131 1.00 46.66 158 ALA A N 1
ATOM 1298 C CA . ALA A 1 158 ? 1.891 9.829 -16.857 1.00 46.66 158 ALA A CA 1
ATOM 1299 C C . ALA A 1 158 ? 2.391 8.429 -16.469 1.00 46.66 158 ALA A C 1
ATOM 1301 O O . ALA A 1 158 ? 3.592 8.178 -16.531 1.00 46.66 158 ALA A O 1
ATOM 1302 N N . LEU A 1 159 ? 1.492 7.529 -16.070 1.00 52.22 159 LEU A N 1
ATOM 1303 C CA . LEU A 1 159 ? 1.812 6.117 -15.872 1.00 52.22 159 LEU A CA 1
ATOM 1304 C C . LEU A 1 159 ? 1.940 5.365 -17.214 1.00 52.22 159 LEU A C 1
ATOM 1306 O O . LEU A 1 159 ? 2.423 4.244 -17.220 1.00 52.22 159 LEU A O 1
ATOM 1310 N N . GLY A 1 160 ? 1.600 5.985 -18.352 1.00 44.09 160 GLY A N 1
ATOM 1311 C CA . GLY A 1 160 ? 1.526 5.316 -19.656 1.00 44.09 160 GLY A CA 1
ATOM 1312 C C . GLY A 1 160 ? 0.301 4.395 -19.738 1.00 44.09 160 GLY A C 1
ATOM 1313 O O . GLY A 1 160 ? 0.121 3.537 -18.883 1.00 44.09 160 GLY A O 1
ATOM 1314 N N . ASP A 1 161 ? -0.569 4.611 -20.730 1.00 44.97 161 ASP A N 1
ATOM 1315 C CA . ASP A 1 161 ? -1.747 3.766 -21.053 1.00 44.97 161 ASP A CA 1
ATOM 1316 C C . ASP A 1 161 ? -2.666 3.367 -19.881 1.00 44.97 161 ASP A C 1
ATOM 1318 O O . ASP A 1 161 ? -3.145 2.250 -19.678 1.00 44.97 161 ASP A O 1
ATOM 1322 N N . SER A 1 162 ? -2.923 4.354 -19.058 1.00 51.72 162 SER A N 1
ATOM 1323 C CA . SER A 1 162 ? -3.230 4.236 -17.636 1.00 51.72 162 SER A CA 1
ATOM 1324 C C . SER A 1 162 ? -4.706 4.399 -17.302 1.00 51.72 162 SER A C 1
ATOM 1326 O O . SER A 1 162 ? -5.080 4.451 -16.127 1.00 51.72 162 SER A O 1
ATOM 1328 N N . ASP A 1 163 ? -5.556 4.410 -18.323 1.00 57.62 163 ASP A N 1
ATOM 1329 C CA . ASP A 1 163 ? -6.982 4.161 -18.140 1.00 57.62 163 ASP A CA 1
ATOM 1330 C C . ASP A 1 163 ? -7.220 2.713 -17.672 1.00 57.62 163 ASP A C 1
ATOM 1332 O O . ASP A 1 163 ? -8.163 2.454 -16.927 1.00 57.62 163 ASP A O 1
ATOM 1336 N N . SER A 1 164 ? -6.286 1.798 -17.970 1.00 64.62 164 SER A N 1
ATOM 1337 C CA . SER A 1 164 ? -6.307 0.386 -17.556 1.00 64.62 164 SER A CA 1
ATOM 1338 C C . SER A 1 164 ? -6.326 0.179 -16.033 1.00 64.62 164 SER A C 1
ATOM 1340 O O . SER A 1 164 ? -6.874 -0.809 -15.551 1.00 64.62 164 SER A O 1
ATOM 1342 N N . PHE A 1 165 ? -5.779 1.129 -15.262 1.00 69.69 165 PHE A N 1
ATOM 1343 C CA . PHE A 1 165 ? -5.757 1.102 -13.790 1.00 69.69 165 PHE A CA 1
ATOM 1344 C C . PHE A 1 165 ? -6.561 2.252 -13.165 1.00 69.69 165 PHE A C 1
ATOM 1346 O O . PHE A 1 165 ? -6.411 2.583 -11.981 1.00 69.69 165 PHE A O 1
ATOM 1353 N N . ALA A 1 166 ? -7.441 2.887 -13.943 1.00 78.62 166 ALA A N 1
ATOM 1354 C CA . ALA A 1 166 ? -8.383 3.848 -13.401 1.00 78.62 166 ALA A CA 1
ATOM 1355 C C . ALA A 1 166 ? -9.374 3.130 -12.473 1.00 78.62 166 ALA A C 1
ATOM 1357 O O . ALA A 1 166 ? -9.882 2.047 -12.762 1.00 78.62 166 ALA A O 1
ATOM 1358 N N . ALA A 1 167 ? -9.648 3.735 -11.322 1.00 82.69 167 ALA A N 1
ATOM 1359 C CA . ALA A 1 167 ? -10.684 3.277 -10.407 1.00 82.69 167 ALA A CA 1
ATOM 1360 C C . ALA A 1 167 ? -11.243 4.472 -9.634 1.00 82.69 167 ALA A C 1
ATOM 1362 O O . ALA A 1 167 ? -10.453 5.333 -9.213 1.00 82.69 167 ALA A O 1
ATOM 1363 N N . PRO A 1 168 ? -12.565 4.518 -9.388 1.00 86.25 168 PRO A N 1
ATOM 1364 C CA . PRO A 1 168 ? -13.142 5.460 -8.441 1.00 86.25 168 PRO A CA 1
ATOM 1365 C C . PRO A 1 168 ? -12.449 5.339 -7.082 1.00 86.25 168 PRO A 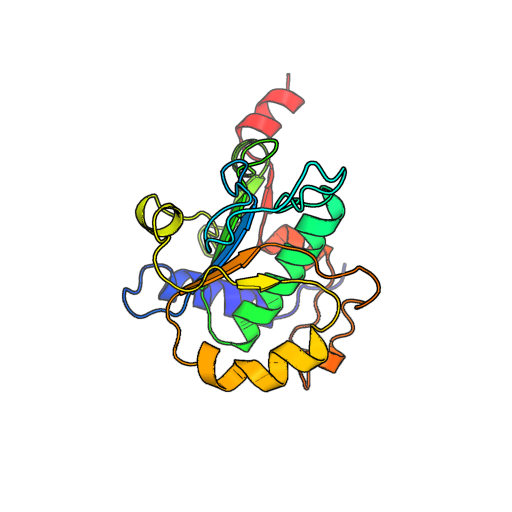C 1
ATOM 1367 O O . PRO A 1 168 ? -12.161 4.231 -6.623 1.00 86.25 168 PRO A O 1
ATOM 1370 N N . PHE A 1 169 ? -12.221 6.466 -6.405 1.00 84.44 169 PHE A N 1
ATOM 1371 C CA . PHE A 1 169 ? -11.585 6.467 -5.083 1.00 84.44 169 PHE A CA 1
ATOM 1372 C C . PHE A 1 169 ? -12.331 5.574 -4.079 1.00 84.44 169 PHE A C 1
ATOM 1374 O O . PHE A 1 169 ? -11.705 4.867 -3.298 1.00 84.44 169 PHE A O 1
ATOM 1381 N N . SER A 1 170 ? -13.663 5.520 -4.162 1.00 88.62 170 SER A N 1
ATOM 1382 C CA . SER A 1 170 ? -14.496 4.634 -3.342 1.00 88.62 170 SER A CA 1
ATOM 1383 C C . SER A 1 170 ? -14.181 3.145 -3.529 1.00 88.62 170 SER A C 1
ATOM 1385 O O . SER A 1 170 ? -14.267 2.387 -2.566 1.00 88.62 170 SER A O 1
ATOM 1387 N N . CYS A 1 171 ? -13.787 2.720 -4.732 1.00 90.62 171 CYS A N 1
ATOM 1388 C CA . CYS A 1 171 ? -13.370 1.345 -4.997 1.00 90.62 171 CYS A CA 1
ATOM 1389 C C . CYS A 1 171 ? -11.991 1.048 -4.418 1.00 90.62 171 CYS A C 1
ATOM 1391 O O . CYS A 1 171 ? -11.832 0.034 -3.748 1.00 90.62 171 CYS A O 1
ATOM 1393 N N . LEU A 1 172 ? -11.025 1.953 -4.614 1.00 90.38 172 LEU A N 1
ATOM 1394 C CA . LEU A 1 172 ? -9.696 1.837 -4.001 1.00 90.38 172 LEU A CA 1
ATOM 1395 C C . LEU A 1 172 ? -9.813 1.740 -2.477 1.00 90.38 172 LEU A C 1
ATOM 1397 O O . LEU A 1 172 ? -9.226 0.859 -1.857 1.00 90.38 172 LEU A O 1
ATOM 1401 N N . TRP A 1 173 ? -10.630 2.616 -1.891 1.00 91.00 173 TRP A N 1
ATOM 1402 C CA . TRP A 1 173 ? -10.873 2.654 -0.458 1.00 91.00 173 TRP A CA 1
ATOM 1403 C C . TRP A 1 173 ? -11.448 1.339 0.062 1.00 91.00 173 TRP A C 1
ATOM 1405 O O . TRP A 1 173 ? -10.891 0.759 0.985 1.00 91.00 173 TRP A O 1
ATOM 1415 N N . ARG A 1 174 ? -12.532 0.843 -0.547 1.00 91.25 174 ARG A N 1
ATOM 1416 C CA . ARG A 1 174 ? -13.180 -0.410 -0.129 1.00 91.25 174 ARG A CA 1
ATOM 1417 C C . ARG A 1 174 ? -12.310 -1.639 -0.372 1.00 91.25 174 ARG A C 1
ATOM 1419 O O . ARG A 1 174 ? -12.452 -2.606 0.360 1.00 91.25 174 ARG A O 1
ATOM 1426 N N . ALA A 1 175 ? -11.437 -1.609 -1.377 1.00 91.69 175 ALA A N 1
ATOM 1427 C CA . ALA A 1 175 ? -10.486 -2.687 -1.627 1.00 91.69 175 ALA A CA 1
ATOM 1428 C C . ALA A 1 175 ? -9.377 -2.726 -0.568 1.00 91.69 175 ALA A C 1
ATOM 1430 O O . ALA A 1 175 ? -8.932 -3.801 -0.188 1.00 91.69 175 ALA A O 1
ATOM 1431 N N . LEU A 1 176 ? -8.950 -1.576 -0.047 1.00 94.00 176 LEU A N 1
ATOM 1432 C CA . LEU A 1 176 ? -7.856 -1.508 0.922 1.00 94.00 176 LEU A CA 1
ATOM 1433 C C . LEU A 1 176 ? -8.329 -1.599 2.371 1.00 94.00 176 LEU A C 1
ATOM 1435 O O . LEU A 1 176 ? -7.699 -2.269 3.188 1.00 94.00 176 LEU A O 1
ATOM 1439 N N . PHE A 1 177 ? -9.423 -0.921 2.705 1.00 95.69 177 PHE A N 1
ATOM 1440 C CA . PHE A 1 177 ? -9.736 -0.580 4.084 1.00 95.69 177 PHE A CA 1
ATOM 1441 C C . PHE A 1 177 ? -11.147 -0.978 4.498 1.00 95.69 177 PHE A C 1
ATOM 1443 O O . PHE A 1 177 ? -12.127 -0.762 3.783 1.00 95.69 177 PHE A O 1
ATOM 1450 N N . LYS A 1 178 ? -11.243 -1.457 5.735 1.00 95.38 178 LYS A N 1
ATOM 1451 C CA . LYS A 1 178 ? -12.455 -1.439 6.554 1.00 95.38 178 LYS A CA 1
ATOM 1452 C C . LYS A 1 178 ? -12.153 -0.736 7.884 1.00 95.38 178 LYS A C 1
ATOM 1454 O O . LYS A 1 178 ? -10.983 -0.680 8.268 1.00 95.38 178 LYS A O 1
ATOM 1459 N N . PRO A 1 179 ? -13.160 -0.194 8.589 1.00 95.88 179 PRO A N 1
ATOM 1460 C CA . PRO A 1 179 ? -12.962 0.322 9.940 1.00 95.88 179 PRO A CA 1
ATOM 1461 C C . PRO A 1 179 ? -12.336 -0.744 10.846 1.00 95.88 179 PRO A C 1
ATOM 1463 O O . PRO A 1 179 ? -12.727 -1.911 10.779 1.00 95.88 179 PRO A O 1
ATOM 1466 N N . SER A 1 180 ? -11.373 -0.353 11.680 1.00 95.00 180 SER A N 1
ATOM 1467 C CA . SER A 1 180 ? -10.783 -1.263 12.661 1.00 95.00 180 SER A CA 1
ATOM 1468 C C . SER A 1 180 ? -11.820 -1.686 13.699 1.00 95.00 180 SER A C 1
ATOM 1470 O O . SER A 1 180 ? -12.744 -0.934 14.025 1.00 95.00 180 SER A O 1
ATOM 1472 N N . ARG A 1 181 ? -11.647 -2.875 14.285 1.00 92.62 181 ARG A N 1
ATOM 1473 C CA . ARG A 1 181 ? -12.518 -3.328 15.385 1.00 92.62 181 ARG A CA 1
ATOM 1474 C C . ARG A 1 181 ? -12.506 -2.357 16.566 1.00 92.62 181 ARG A C 1
ATOM 1476 O O . ARG A 1 181 ? -13.543 -2.142 17.186 1.00 92.62 181 ARG A O 1
ATOM 1483 N N . ALA A 1 182 ? -11.349 -1.756 16.848 1.00 90.06 182 ALA A N 1
ATOM 1484 C CA . ALA A 1 182 ? -11.194 -0.761 17.904 1.00 90.06 182 ALA A CA 1
ATOM 1485 C C . ALA A 1 182 ? -12.052 0.486 17.642 1.00 90.06 182 ALA A C 1
ATOM 1487 O O . ALA A 1 182 ? -12.775 0.926 18.533 1.00 90.06 182 ALA A O 1
ATOM 1488 N N . LEU A 1 183 ? -12.027 1.010 16.412 1.00 91.94 183 LEU A N 1
ATOM 1489 C CA . LEU A 1 183 ? -12.830 2.169 16.027 1.00 91.94 183 LEU A CA 1
ATOM 1490 C C . LEU A 1 183 ? -14.329 1.851 16.058 1.00 91.94 183 LEU A C 1
ATOM 1492 O O . LEU A 1 183 ? -15.111 2.644 16.570 1.00 91.94 183 LEU A O 1
ATOM 1496 N N . VAL A 1 184 ? -14.733 0.679 15.557 1.00 93.38 184 VAL A N 1
ATOM 1497 C CA . VAL A 1 184 ? -16.141 0.246 15.605 1.00 93.38 184 VAL A CA 1
ATOM 1498 C C . VAL A 1 184 ? -16.635 0.149 17.050 1.00 93.38 184 VAL A C 1
ATOM 1500 O O . VAL A 1 184 ? -17.730 0.617 17.343 1.00 93.38 184 VAL A O 1
ATOM 1503 N N . GLY A 1 185 ? -15.821 -0.394 17.961 1.00 91.38 185 GLY A N 1
ATOM 1504 C CA . GLY A 1 185 ? -16.158 -0.469 19.383 1.00 91.38 185 GLY A CA 1
ATOM 1505 C C . GLY A 1 185 ? -16.328 0.902 20.045 1.00 91.38 185 GLY A C 1
ATOM 1506 O O . GLY A 1 185 ? -17.233 1.069 20.852 1.00 91.38 185 GLY A O 1
ATOM 1507 N N . GLN A 1 186 ? -15.510 1.892 19.673 1.00 91.50 186 GLN A N 1
ATOM 1508 C CA . GLN A 1 186 ? -15.615 3.264 20.194 1.00 91.50 186 GLN A CA 1
ATOM 1509 C C . GLN A 1 186 ? -16.852 4.014 19.690 1.00 91.50 186 GLN A C 1
ATOM 1511 O O . GLN A 1 186 ? -17.351 4.882 20.390 1.00 91.50 186 GLN A O 1
ATOM 1516 N N . LEU A 1 187 ? -17.326 3.709 18.479 1.00 89.38 187 LEU A N 1
ATOM 1517 C CA . LEU A 1 187 ? -18.504 4.355 17.887 1.00 89.38 187 LEU A CA 1
ATOM 1518 C C . LEU A 1 187 ? -19.829 3.716 18.323 1.00 89.38 187 LEU A C 1
ATOM 1520 O O . LEU A 1 187 ? -20.884 4.312 18.123 1.00 89.38 187 LEU A O 1
ATOM 1524 N N . ALA A 1 188 ? -19.780 2.490 18.847 1.00 84.69 188 ALA A N 1
ATOM 1525 C CA . ALA A 1 188 ? -20.943 1.769 19.358 1.00 84.69 188 ALA A CA 1
ATOM 1526 C C . ALA A 1 188 ? -21.207 2.020 20.856 1.00 84.69 188 ALA A C 1
ATOM 1528 O O . ALA A 1 188 ? -22.230 1.558 21.363 1.00 84.69 188 ALA A O 1
ATOM 1529 N N . ALA A 1 189 ? -20.280 2.696 21.543 1.00 68.06 189 ALA A N 1
ATOM 1530 C CA . ALA A 1 189 ? -20.366 3.094 22.947 1.00 68.06 189 ALA A CA 1
ATOM 1531 C C . ALA A 1 189 ? -20.909 4.523 23.080 1.00 68.06 189 ALA A C 1
ATOM 1533 O O . ALA A 1 189 ? -21.637 4.768 24.067 1.00 68.06 189 ALA A O 1
#

pLDDT: mean 74.08, std 20.58, range [31.41, 97.25]